Protein AF-A0A1M5NJP5-F1 (afdb_monomer_lite)

Foldseek 3Di:
DDDDPPDPDALLLVLLLVLQQVQAKKKFFWDDDPPQQQKIKTFIDGSVVRVPDPGAIWIFSHPVLVVQLVVQCVVPQPQWDDDDGMIMHRGHRVVVVVSSCVSSVVVVTDIDHPVNVVVLSVQSSVLLVVVVVVCVVVVVVVVVVVVVVVVCVVLVPPPDDDDDDDDPPDPDDDDPPSVVVSVVSCVVCVVSSDPVVVPDD

Organism: NCBI:txid1437360

Secondary structure (DSSP, 8-state):
----TTS---HHHHHHHHHHHHTT-EEEEEEEETTEEEEEEEEEEEHHHHTTSSSEEEEESSHHHHHHHHHHHHHH-TTEEEETTEEEESS-HHHHHHHHHHHHHHTT--PBPHHHHHHHHHHHHHHHHHHHHHHHHHSHHHHHHHHHHHHHHHTT---------------PPPPPHHHHHHHHHHHHHGGG---GGGG--

Radius of gyration: 22.49 Å; chains: 1; bounding box: 50×56×56 Å

Structure (mmCIF, N/CA/C/O backbone):
data_AF-A0A1M5NJP5-F1
#
_entry.id   AF-A0A1M5NJP5-F1
#
loop_
_atom_site.group_PDB
_atom_site.id
_atom_site.type_symbol
_atom_site.label_atom_id
_atom_site.label_alt_id
_atom_site.label_comp_id
_atom_site.label_asym_id
_atom_site.label_entity_id
_atom_site.label_seq_id
_atom_site.pdbx_PDB_ins_code
_atom_site.Cartn_x
_atom_site.Cartn_y
_atom_site.Cartn_z
_atom_site.occupancy
_atom_site.B_iso_or_equiv
_atom_site.auth_seq_id
_atom_site.auth_comp_id
_atom_si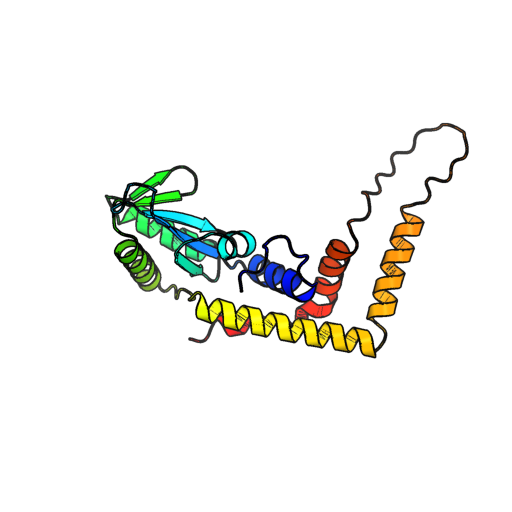te.auth_asym_id
_atom_site.auth_atom_id
_atom_site.pdbx_PDB_model_num
ATOM 1 N N . MET A 1 1 ? 17.109 -11.517 8.406 1.00 31.75 1 MET A N 1
ATOM 2 C CA . MET A 1 1 ? 17.909 -10.481 7.717 1.00 31.75 1 MET A CA 1
ATOM 3 C C . MET A 1 1 ? 17.088 -9.203 7.665 1.00 31.75 1 MET A C 1
ATOM 5 O O . MET A 1 1 ? 16.083 -9.166 6.971 1.00 31.75 1 MET A O 1
ATOM 9 N N . THR A 1 2 ? 17.435 -8.198 8.465 1.00 30.11 2 THR A N 1
ATOM 10 C CA . THR A 1 2 ? 16.755 -6.894 8.483 1.00 30.11 2 THR A CA 1
ATOM 11 C C . THR A 1 2 ? 17.382 -6.002 7.419 1.00 30.11 2 THR A C 1
ATOM 13 O O . THR A 1 2 ? 18.490 -5.504 7.604 1.00 30.11 2 THR A O 1
ATOM 16 N N . THR A 1 3 ? 16.714 -5.835 6.278 1.00 35.09 3 THR A N 1
ATOM 17 C CA . THR A 1 3 ? 17.139 -4.881 5.246 1.00 35.09 3 THR A CA 1
ATOM 18 C C . THR A 1 3 ? 17.070 -3.466 5.811 1.00 35.09 3 THR A C 1
ATOM 20 O O . THR A 1 3 ? 16.007 -3.032 6.258 1.00 35.09 3 THR A O 1
ATOM 23 N N . ASN A 1 4 ? 18.203 -2.768 5.796 1.00 30.95 4 ASN A N 1
ATOM 24 C CA . ASN A 1 4 ? 18.325 -1.372 6.195 1.00 30.95 4 ASN A CA 1
ATOM 25 C C . ASN A 1 4 ? 17.331 -0.524 5.364 1.00 30.95 4 ASN A C 1
ATOM 27 O O . ASN A 1 4 ? 17.398 -0.599 4.129 1.00 30.95 4 ASN A O 1
ATOM 31 N N . PRO A 1 5 ? 16.387 0.219 5.980 1.00 46.56 5 PRO A N 1
ATOM 32 C CA . PRO A 1 5 ? 15.331 0.943 5.261 1.00 46.56 5 PRO A CA 1
ATOM 33 C C . PRO A 1 5 ? 15.855 1.997 4.271 1.00 46.56 5 PRO A C 1
ATOM 35 O O . PRO A 1 5 ? 15.109 2.369 3.366 1.00 46.56 5 PRO A O 1
ATOM 38 N N . ASP A 1 6 ? 17.126 2.395 4.398 1.00 42.06 6 ASP A N 1
ATOM 39 C CA . ASP A 1 6 ? 17.804 3.395 3.561 1.00 42.06 6 ASP A CA 1
ATOM 40 C C . ASP A 1 6 ? 18.661 2.800 2.429 1.00 42.06 6 ASP A C 1
ATOM 42 O O . ASP A 1 6 ? 19.368 3.523 1.727 1.00 42.06 6 ASP A O 1
ATOM 46 N N . THR A 1 7 ? 18.610 1.482 2.203 1.00 41.31 7 THR A N 1
ATOM 47 C CA . THR A 1 7 ? 19.268 0.903 1.020 1.00 41.31 7 THR A CA 1
ATOM 48 C C . THR A 1 7 ? 18.510 1.364 -0.228 1.00 41.31 7 THR A C 1
ATOM 50 O O . THR A 1 7 ? 17.286 1.181 -0.265 1.00 41.31 7 THR A O 1
ATOM 53 N N . PRO A 1 8 ? 19.172 1.939 -1.253 1.00 52.44 8 PRO A N 1
ATOM 54 C CA . PRO A 1 8 ? 18.484 2.380 -2.458 1.00 52.44 8 PRO A CA 1
ATOM 55 C C . PRO A 1 8 ? 17.763 1.191 -3.093 1.00 52.44 8 PRO A C 1
ATOM 57 O O . PRO A 1 8 ? 18.374 0.238 -3.575 1.00 52.44 8 PRO A O 1
ATOM 60 N N . ARG A 1 9 ? 16.431 1.235 -3.037 1.00 69.31 9 ARG A N 1
ATOM 61 C CA . ARG A 1 9 ? 15.567 0.219 -3.632 1.00 69.31 9 ARG A CA 1
ATOM 62 C C . ARG A 1 9 ? 15.677 0.318 -5.148 1.00 69.31 9 ARG A C 1
ATOM 64 O O . ARG A 1 9 ? 15.670 1.420 -5.699 1.00 69.31 9 ARG A O 1
ATOM 71 N N . GLY A 1 10 ? 15.777 -0.835 -5.809 1.00 81.81 10 GLY A N 1
ATOM 72 C CA . GLY A 1 10 ? 15.802 -0.904 -7.267 1.00 81.81 10 GLY A CA 1
ATOM 73 C C . GLY A 1 10 ? 14.560 -0.251 -7.896 1.00 81.81 10 GLY A C 1
ATOM 74 O O . GLY A 1 10 ? 13.528 -0.117 -7.230 1.00 81.81 10 GLY A O 1
ATOM 75 N N . PRO A 1 11 ? 14.635 0.157 -9.175 1.00 84.38 11 PRO A N 1
ATOM 76 C CA . PRO A 1 11 ? 13.536 0.840 -9.859 1.00 84.38 11 PRO A CA 1
ATOM 77 C C . PRO A 1 11 ? 12.241 0.018 -9.864 1.00 84.38 11 PRO A C 1
ATOM 79 O O . PRO A 1 11 ? 11.168 0.593 -9.723 1.00 84.38 11 PRO A O 1
ATOM 82 N N . SER A 1 12 ? 12.326 -1.312 -9.942 1.00 86.19 12 SER A N 1
ATOM 83 C CA . SER A 1 12 ? 11.170 -2.213 -9.882 1.00 86.19 12 SER A CA 1
ATOM 84 C C . SER A 1 12 ? 10.436 -2.169 -8.546 1.00 86.19 12 SER A C 1
ATOM 86 O O . SER A 1 12 ? 9.211 -2.051 -8.519 1.00 86.19 12 SER A O 1
ATOM 88 N N . VAL A 1 13 ? 11.179 -2.170 -7.440 1.00 87.12 13 VAL A N 1
ATOM 89 C CA . VAL A 1 13 ? 10.611 -2.092 -6.089 1.00 87.12 13 VAL A CA 1
ATOM 90 C C . VAL A 1 13 ? 9.902 -0.752 -5.895 1.00 87.12 13 VAL A C 1
ATOM 92 O O . VAL A 1 13 ? 8.778 -0.734 -5.403 1.00 87.12 13 VAL A O 1
ATOM 95 N N . ARG A 1 14 ? 10.521 0.359 -6.323 1.00 85.38 14 ARG A N 1
ATOM 96 C CA . ARG A 1 14 ? 9.911 1.699 -6.238 1.00 85.38 14 ARG A CA 1
ATOM 97 C C . ARG A 1 14 ? 8.647 1.800 -7.090 1.00 85.38 14 ARG A C 1
ATOM 99 O O . ARG A 1 14 ? 7.610 2.190 -6.575 1.00 85.38 14 ARG A O 1
ATOM 106 N N . LEU A 1 15 ? 8.714 1.358 -8.347 1.00 85.56 15 LEU A N 1
ATOM 107 C CA . LEU A 1 15 ? 7.553 1.314 -9.238 1.00 85.56 15 LEU A CA 1
ATOM 108 C C . LEU A 1 15 ? 6.415 0.489 -8.640 1.00 85.56 15 LEU A C 1
ATOM 110 O O . LEU A 1 15 ? 5.269 0.918 -8.674 1.00 85.56 15 LEU A O 1
ATOM 114 N N . THR A 1 16 ? 6.721 -0.674 -8.061 1.00 86.31 16 THR A N 1
ATOM 115 C CA . THR A 1 16 ? 5.715 -1.526 -7.414 1.00 86.31 16 THR A CA 1
ATOM 116 C C . THR A 1 16 ? 5.013 -0.799 -6.268 1.00 86.31 16 THR A C 1
ATOM 118 O O . THR A 1 16 ? 3.790 -0.879 -6.145 1.00 86.31 16 THR A O 1
ATOM 121 N N . GLU A 1 17 ? 5.764 -0.082 -5.429 1.00 85.50 17 GLU A N 1
ATOM 122 C CA . GLU A 1 17 ? 5.188 0.729 -4.352 1.00 85.50 17 GLU A CA 1
ATOM 123 C C . GLU A 1 17 ? 4.306 1.853 -4.896 1.00 85.50 17 GLU A C 1
ATOM 125 O O . GLU A 1 17 ? 3.185 2.015 -4.412 1.00 85.50 17 GLU A O 1
ATOM 130 N N . ASP A 1 18 ? 4.768 2.558 -5.930 1.00 83.69 18 ASP A N 1
ATOM 131 C CA . ASP A 1 18 ? 4.021 3.640 -6.573 1.00 83.69 18 ASP A CA 1
ATOM 132 C C . ASP A 1 18 ? 2.724 3.125 -7.211 1.00 83.69 18 ASP A C 1
ATOM 134 O O . ASP A 1 18 ? 1.674 3.738 -7.046 1.00 83.69 18 ASP A O 1
ATOM 138 N N . ILE A 1 19 ? 2.750 1.967 -7.878 1.00 82.62 19 ILE A N 1
ATOM 139 C CA . ILE A 1 19 ? 1.560 1.330 -8.465 1.00 82.62 19 ILE A CA 1
ATOM 140 C C . ILE A 1 19 ? 0.538 0.994 -7.382 1.00 82.62 19 ILE A C 1
ATOM 142 O O . ILE A 1 19 ? -0.637 1.323 -7.524 1.00 82.62 19 ILE A O 1
ATOM 146 N N . LEU A 1 20 ? 0.968 0.349 -6.294 1.00 83.62 20 LEU A N 1
ATOM 147 C CA . LEU A 1 20 ? 0.064 -0.016 -5.203 1.00 83.62 20 LEU A CA 1
ATOM 148 C C . LEU A 1 20 ? -0.504 1.225 -4.509 1.00 83.62 20 LEU A C 1
ATOM 150 O O . LEU A 1 20 ? -1.682 1.251 -4.159 1.00 83.62 20 LEU A O 1
ATOM 154 N N . GLN A 1 21 ? 0.311 2.265 -4.333 1.00 83.00 21 GLN A N 1
ATOM 155 C CA . GLN A 1 21 ? -0.123 3.529 -3.749 1.00 83.00 21 GLN A CA 1
ATOM 156 C C . GLN A 1 21 ? -1.107 4.277 -4.661 1.00 83.00 21 GLN A C 1
ATOM 158 O O . GLN A 1 21 ? -2.151 4.724 -4.188 1.00 83.00 21 GLN A O 1
ATOM 163 N N . ASN A 1 22 ? -0.822 4.369 -5.961 1.00 82.06 22 ASN A N 1
ATOM 164 C CA . ASN A 1 22 ? -1.699 4.997 -6.953 1.00 82.06 22 ASN A CA 1
ATOM 165 C C . ASN A 1 22 ? -2.982 4.190 -7.187 1.00 82.06 22 ASN A C 1
ATOM 167 O O . ASN A 1 22 ? -4.023 4.766 -7.492 1.00 82.06 22 ASN A O 1
ATOM 171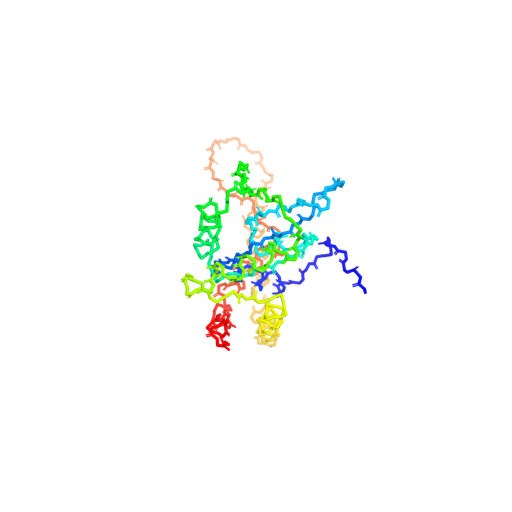 N N . GLY A 1 23 ? -2.938 2.874 -6.962 1.00 77.75 23 GLY A N 1
ATOM 172 C CA . GLY A 1 23 ? -4.116 2.009 -6.899 1.00 77.75 23 GLY A CA 1
ATOM 173 C C . GLY A 1 23 ? -5.043 2.304 -5.714 1.00 77.75 23 GLY A C 1
ATOM 174 O O . GLY A 1 23 ? -6.109 1.706 -5.617 1.00 77.75 23 GLY A O 1
ATOM 175 N N . GLY A 1 24 ? -4.663 3.222 -4.818 1.00 82.44 24 GLY A N 1
ATOM 176 C CA . GLY A 1 24 ? -5.456 3.632 -3.661 1.00 82.44 24 GLY A CA 1
ATOM 177 C C . GLY A 1 24 ? -5.263 2.752 -2.428 1.00 82.44 24 GLY A C 1
ATOM 178 O O . GLY A 1 24 ? -5.924 2.994 -1.411 1.00 82.44 24 GLY A O 1
ATOM 179 N N . LEU A 1 25 ? -4.358 1.767 -2.482 1.00 88.31 25 LEU A N 1
ATOM 180 C CA . LEU A 1 25 ? -4.144 0.822 -1.394 1.00 88.31 25 LEU A CA 1
ATOM 181 C C . LEU A 1 25 ? -3.741 1.563 -0.111 1.00 88.31 25 LEU A C 1
ATOM 183 O O . LEU A 1 25 ? -2.783 2.338 -0.071 1.00 88.31 25 LEU A O 1
ATOM 187 N N . THR A 1 26 ? -4.504 1.325 0.949 1.00 91.38 26 THR A N 1
ATOM 188 C CA . THR A 1 26 ? -4.358 1.996 2.245 1.00 91.38 26 THR A CA 1
ATOM 189 C C . THR A 1 26 ? -4.498 0.954 3.340 1.00 91.38 26 THR A C 1
ATOM 191 O O . THR A 1 26 ? -5.307 0.040 3.206 1.00 91.38 26 THR A O 1
ATOM 194 N N . CYS A 1 27 ? -3.750 1.073 4.434 1.00 93.19 27 CYS A N 1
ATOM 195 C CA . CYS A 1 27 ? -3.970 0.241 5.610 1.00 93.19 27 CYS A CA 1
ATOM 196 C C . CYS A 1 27 ? -4.520 1.021 6.793 1.00 93.19 27 CYS A C 1
ATOM 198 O O . CYS A 1 27 ? -4.248 2.209 6.987 1.00 93.19 27 CYS A O 1
ATOM 200 N N . ILE A 1 28 ? -5.262 0.287 7.614 1.00 94.44 28 ILE A N 1
ATOM 201 C CA . ILE A 1 28 ? -5.405 0.585 9.027 1.00 94.44 28 ILE A CA 1
ATOM 202 C C . ILE A 1 28 ? -4.203 -0.047 9.730 1.00 94.44 28 ILE A C 1
ATOM 204 O O . ILE A 1 28 ? -4.034 -1.266 9.719 1.00 94.44 28 ILE A O 1
ATOM 208 N N . TRP A 1 29 ? -3.364 0.793 10.321 1.00 94.50 29 TRP A N 1
ATOM 209 C CA . TRP A 1 29 ? -2.239 0.392 11.152 1.00 94.50 29 TRP A CA 1
ATOM 210 C C . TRP A 1 29 ? -2.630 0.457 12.625 1.00 94.50 29 TRP A C 1
ATOM 212 O O . TRP A 1 29 ? -3.226 1.445 13.065 1.00 94.50 29 TRP A O 1
ATOM 222 N N . LEU A 1 30 ? -2.288 -0.597 13.361 1.00 93.50 30 LEU A N 1
ATOM 223 C CA . LEU A 1 30 ? -2.606 -0.785 14.766 1.00 93.50 30 LEU A CA 1
ATOM 224 C C . LEU A 1 30 ? -1.325 -0.955 15.579 1.00 93.50 30 LEU A C 1
ATOM 226 O O . LEU A 1 30 ? -0.495 -1.823 15.287 1.00 93.50 30 LEU A O 1
ATOM 230 N N . ASP A 1 31 ? -1.182 -0.156 16.629 1.00 92.19 31 ASP A N 1
ATOM 231 C CA . ASP A 1 31 ? -0.034 -0.218 17.520 1.00 92.19 31 ASP A CA 1
ATOM 232 C C . ASP A 1 31 ? -0.411 -0.122 18.994 1.00 92.19 31 ASP A C 1
ATOM 234 O O . ASP A 1 31 ? -1.359 0.558 19.392 1.00 92.19 31 ASP A O 1
ATOM 238 N N . ARG A 1 32 ? 0.365 -0.832 19.817 1.00 90.75 32 ARG A N 1
ATOM 239 C CA . ARG A 1 32 ? 0.263 -0.746 21.272 1.00 90.75 32 ARG A CA 1
ATOM 240 C C . ARG A 1 32 ? 0.855 0.572 21.738 1.00 90.75 32 ARG A C 1
ATOM 242 O O . ARG A 1 32 ? 1.924 0.978 21.278 1.00 90.75 32 ARG A O 1
ATOM 249 N N . ILE A 1 33 ? 0.197 1.201 22.700 1.00 86.81 33 ILE A N 1
ATOM 250 C CA . ILE A 1 33 ? 0.722 2.404 23.339 1.00 86.81 33 ILE A CA 1
ATOM 251 C C . ILE A 1 33 ? 1.696 1.976 24.438 1.00 86.81 33 ILE A C 1
ATOM 253 O O . ILE A 1 33 ? 1.370 1.144 25.284 1.00 86.81 33 ILE A O 1
ATOM 257 N N . ALA A 1 34 ? 2.911 2.525 24.416 1.00 82.94 34 ALA A N 1
ATOM 258 C CA . ALA A 1 34 ? 3.945 2.181 25.388 1.00 82.94 34 ALA A CA 1
ATOM 259 C C . ALA A 1 34 ? 3.453 2.413 26.829 1.00 82.94 34 ALA A C 1
ATOM 261 O O . ALA A 1 34 ? 2.953 3.490 27.152 1.00 82.94 34 ALA A O 1
ATOM 262 N N . GLY A 1 35 ? 3.589 1.394 27.683 1.00 82.12 35 GLY A N 1
ATOM 263 C CA . GLY A 1 35 ? 3.129 1.435 29.076 1.00 82.12 35 GLY A CA 1
ATOM 264 C C . GLY A 1 35 ? 1.611 1.305 29.261 1.00 82.12 35 GLY A C 1
ATOM 265 O O . GLY A 1 35 ? 1.125 1.477 30.374 1.00 82.12 35 GLY A O 1
ATOM 266 N N . GLN A 1 36 ? 0.853 1.016 28.197 1.00 83.38 36 GLN A N 1
ATOM 267 C CA . GLN A 1 36 ? -0.603 0.890 28.232 1.00 83.38 36 GLN A CA 1
ATOM 268 C C . GLN A 1 36 ? -1.071 -0.343 27.447 1.00 83.38 36 GLN A C 1
ATOM 270 O O . GLN A 1 36 ? -1.647 -0.226 26.369 1.00 83.38 36 GLN A O 1
ATOM 275 N N . ASP A 1 37 ? -0.894 -1.536 28.018 1.00 80.50 37 ASP A N 1
ATOM 276 C CA . ASP A 1 37 ? -1.242 -2.810 27.356 1.00 80.50 37 ASP A CA 1
ATOM 277 C C . ASP A 1 37 ? -2.734 -2.948 26.999 1.00 80.50 37 ASP A C 1
ATOM 279 O O . ASP A 1 37 ? -3.108 -3.733 26.131 1.00 80.50 37 ASP A O 1
ATOM 283 N N . GLN A 1 38 ? -3.587 -2.151 27.646 1.00 88.12 38 GLN A N 1
ATOM 284 C CA . GLN A 1 38 ? -5.031 -2.079 27.405 1.00 88.12 38 GLN A CA 1
ATOM 285 C C . GLN A 1 38 ? -5.430 -0.960 26.431 1.00 88.12 38 GLN A C 1
ATOM 287 O O . GLN A 1 38 ? -6.605 -0.611 26.360 1.00 88.12 38 GLN A O 1
ATOM 292 N N . HIS A 1 39 ? -4.478 -0.348 25.723 1.00 90.12 39 HIS A N 1
ATOM 293 C CA . HIS A 1 39 ? -4.767 0.701 24.753 1.00 90.12 39 HIS A CA 1
ATOM 294 C C . HIS A 1 39 ? -4.079 0.433 23.419 1.00 90.12 39 HIS A C 1
ATOM 296 O O . HIS A 1 39 ? -2.869 0.206 23.331 1.00 90.12 39 HIS A O 1
ATOM 302 N N . THR A 1 40 ? -4.873 0.544 22.362 1.00 93.88 40 THR A N 1
ATOM 303 C CA . THR A 1 40 ? -4.424 0.393 20.984 1.00 93.88 40 THR A CA 1
ATOM 304 C C . THR A 1 40 ? -4.717 1.677 20.231 1.00 93.88 40 THR A C 1
ATOM 306 O O . THR A 1 40 ? -5.823 2.224 20.306 1.00 93.88 40 THR A O 1
ATOM 309 N N . ARG A 1 41 ? -3.726 2.160 19.488 1.00 93.56 41 ARG A N 1
ATOM 310 C CA . ARG A 1 41 ? -3.911 3.245 18.535 1.00 93.56 41 ARG A CA 1
ATOM 311 C C . ARG A 1 41 ? -4.147 2.659 17.148 1.00 93.56 41 ARG A C 1
ATOM 313 O O . ARG A 1 41 ? -3.522 1.689 16.741 1.00 93.56 41 ARG A O 1
ATOM 320 N N . LEU A 1 42 ? -5.078 3.278 16.438 1.00 94.19 42 LEU A N 1
ATOM 321 C CA . LEU A 1 42 ? -5.483 2.971 15.079 1.00 94.19 42 LEU A CA 1
ATOM 322 C C . LEU A 1 42 ? -5.222 4.199 14.213 1.00 94.19 42 LEU A C 1
ATOM 324 O O . LEU A 1 42 ? -5.779 5.263 14.476 1.00 94.19 42 LEU A O 1
ATOM 328 N N . ALA A 1 43 ? -4.416 4.074 13.162 1.00 93.31 43 ALA A N 1
ATOM 329 C CA . ALA A 1 43 ? -4.155 5.163 12.221 1.00 93.31 43 ALA A CA 1
ATOM 330 C C . ALA A 1 43 ? -4.250 4.683 10.774 1.00 93.31 43 ALA A C 1
ATOM 332 O O . ALA A 1 43 ? -3.885 3.552 10.464 1.00 93.31 43 ALA A O 1
ATOM 333 N N . LEU A 1 44 ? -4.687 5.560 9.869 1.00 93.19 44 LEU A N 1
ATOM 334 C CA . LEU A 1 44 ? -4.593 5.268 8.441 1.00 93.19 44 LEU A CA 1
ATOM 335 C C . LEU A 1 44 ? -3.194 5.570 7.924 1.00 93.19 44 LEU A C 1
ATOM 337 O O . LEU A 1 44 ? -2.597 6.601 8.258 1.00 93.19 44 LEU A O 1
ATOM 341 N N . ARG A 1 45 ? -2.673 4.662 7.103 1.00 91.31 45 ARG A N 1
ATOM 342 C CA . ARG A 1 45 ? -1.356 4.780 6.479 1.00 91.31 45 ARG A CA 1
ATOM 343 C C . ARG A 1 45 ? -1.427 4.343 5.021 1.00 91.31 45 ARG A C 1
ATOM 345 O O . ARG A 1 45 ? -2.101 3.377 4.680 1.00 91.31 45 ARG A O 1
ATOM 352 N N . SER A 1 46 ? -0.703 5.052 4.162 1.00 87.44 46 SER A N 1
ATOM 353 C CA . SER A 1 46 ? -0.450 4.601 2.793 1.00 87.44 46 SER A CA 1
ATOM 354 C C . SER A 1 46 ? 0.539 3.434 2.785 1.00 87.44 46 SER A C 1
ATOM 356 O O . SER A 1 46 ? 1.256 3.209 3.765 1.00 87.44 46 SER A O 1
ATOM 358 N N . THR A 1 47 ? 0.639 2.729 1.657 1.00 81.50 47 THR A N 1
ATOM 359 C CA . THR A 1 47 ? 1.567 1.601 1.471 1.00 81.50 47 THR A CA 1
ATOM 360 C C . THR A 1 47 ? 3.016 1.933 1.821 1.00 81.50 47 THR A C 1
ATOM 362 O O . THR A 1 47 ? 3.651 1.186 2.571 1.00 81.50 47 THR A O 1
ATOM 365 N N . ALA A 1 48 ? 3.520 3.080 1.356 1.00 76.25 48 ALA A N 1
ATOM 366 C CA . ALA A 1 48 ? 4.901 3.505 1.582 1.00 76.25 48 ALA A CA 1
ATOM 367 C C . ALA A 1 48 ? 5.252 3.660 3.074 1.00 76.25 48 ALA A C 1
ATOM 369 O O . ALA A 1 48 ? 6.347 3.287 3.503 1.00 76.25 48 ALA A O 1
ATOM 370 N N . VAL A 1 49 ? 4.316 4.185 3.873 1.00 77.81 49 VAL A N 1
ATOM 371 C CA . VAL A 1 49 ? 4.514 4.405 5.314 1.00 77.81 49 VAL A CA 1
ATOM 372 C C . VAL A 1 49 ? 4.193 3.134 6.100 1.00 77.81 49 VAL A C 1
ATOM 374 O O . VAL A 1 49 ? 4.985 2.702 6.936 1.00 77.81 49 VAL A O 1
ATOM 377 N N . GLY A 1 50 ? 3.063 2.494 5.791 1.00 76.00 50 GLY A N 1
ATOM 378 C CA . GLY A 1 50 ? 2.548 1.334 6.514 1.00 76.00 50 GLY A CA 1
ATOM 379 C C . GLY A 1 50 ? 3.509 0.148 6.509 1.00 76.00 50 GLY A C 1
ATOM 380 O O . GLY A 1 50 ? 3.694 -0.495 7.540 1.00 76.00 50 GLY A O 1
ATOM 381 N N . ARG A 1 51 ? 4.209 -0.117 5.397 1.00 78.38 51 ARG A N 1
ATOM 382 C CA . ARG A 1 51 ? 5.175 -1.231 5.338 1.00 78.38 51 ARG A CA 1
ATOM 383 C C . ARG A 1 51 ? 6.393 -1.042 6.253 1.00 78.38 51 ARG A C 1
ATOM 385 O O . ARG A 1 51 ? 6.994 -2.035 6.655 1.00 78.38 51 ARG A O 1
ATOM 392 N N . ARG A 1 52 ? 6.752 0.203 6.594 1.00 75.81 52 ARG A N 1
ATOM 393 C CA . ARG A 1 52 ? 7.930 0.541 7.422 1.00 75.81 52 ARG A CA 1
ATOM 394 C C . ARG A 1 52 ? 7.615 0.614 8.916 1.00 75.81 52 ARG A C 1
ATOM 396 O O . ARG A 1 52 ? 8.517 0.467 9.738 1.00 75.81 52 ARG A O 1
ATOM 403 N N . SER A 1 53 ? 6.360 0.865 9.276 1.00 78.94 53 SER A N 1
ATOM 404 C CA . SER A 1 53 ? 5.934 0.954 10.673 1.00 78.94 53 SER A CA 1
ATOM 405 C C . SER A 1 53 ? 5.865 -0.431 11.324 1.00 78.94 53 SER A C 1
ATOM 407 O O . SER A 1 53 ? 5.362 -1.382 10.729 1.00 78.94 53 SER A O 1
ATOM 409 N N . LYS A 1 54 ? 6.353 -0.537 12.566 1.00 80.75 54 LYS A N 1
ATOM 410 C CA . LYS A 1 54 ? 6.145 -1.720 13.415 1.00 80.75 54 LYS A CA 1
ATOM 411 C C . LYS A 1 54 ? 4.699 -1.731 13.909 1.00 80.75 54 LYS A C 1
ATOM 413 O O . LYS A 1 54 ? 4.208 -0.679 14.298 1.00 80.75 54 LYS A O 1
ATOM 418 N N . GLY A 1 55 ? 4.030 -2.876 13.901 1.00 86.25 55 GLY A N 1
ATOM 419 C CA . GLY A 1 55 ? 2.637 -3.017 14.338 1.00 86.25 55 GLY A CA 1
ATOM 420 C C . GLY A 1 55 ? 1.830 -3.882 13.380 1.00 86.25 55 GLY A C 1
ATOM 421 O O . GLY A 1 55 ? 2.353 -4.341 12.364 1.00 86.25 55 GLY A O 1
ATOM 422 N N . GLU A 1 56 ? 0.565 -4.083 13.719 1.00 91.12 56 GLU A N 1
ATOM 423 C CA . GLU A 1 56 ? -0.349 -4.912 12.940 1.00 91.12 56 GLU A CA 1
ATOM 424 C C . GLU A 1 56 ? -1.039 -4.071 11.870 1.00 91.12 56 GLU A C 1
ATOM 426 O O . GLU A 1 56 ? -1.302 -2.879 12.059 1.00 91.12 56 GLU A O 1
ATOM 431 N N . ARG A 1 57 ? -1.289 -4.668 10.705 1.00 91.88 57 ARG A N 1
ATOM 432 C CA . ARG A 1 57 ? -1.793 -3.951 9.532 1.00 91.88 57 ARG A CA 1
ATOM 433 C C . ARG A 1 57 ? -2.912 -4.730 8.886 1.00 91.88 57 ARG A C 1
ATOM 435 O O . ARG A 1 57 ? -2.798 -5.925 8.641 1.00 91.88 57 ARG A O 1
ATOM 442 N N . ILE A 1 58 ? -3.971 -4.008 8.563 1.00 92.06 58 ILE A N 1
ATOM 443 C CA . ILE A 1 58 ? -5.085 -4.524 7.784 1.00 92.06 58 ILE A CA 1
ATOM 444 C C . ILE A 1 58 ? -5.207 -3.641 6.549 1.00 92.06 58 ILE A C 1
ATOM 446 O O . ILE A 1 58 ? -5.390 -2.427 6.672 1.00 92.06 58 ILE A O 1
ATOM 450 N N . TRP A 1 59 ? -5.063 -4.231 5.365 1.00 93.25 59 TRP A N 1
ATOM 451 C CA . TRP A 1 59 ? -5.050 -3.499 4.101 1.00 93.25 59 TRP A CA 1
ATOM 452 C C . TRP A 1 59 ? -6.436 -3.431 3.472 1.00 93.25 59 TRP A C 1
ATOM 454 O O . TRP A 1 59 ? -7.257 -4.332 3.614 1.00 93.25 59 TRP A O 1
ATOM 464 N N . PHE A 1 60 ? -6.679 -2.350 2.744 1.00 92.31 60 PHE A N 1
ATOM 465 C CA . PHE A 1 60 ? -7.925 -2.058 2.050 1.00 92.31 60 PHE A CA 1
ATOM 466 C C . PHE A 1 60 ? -7.612 -1.604 0.633 1.00 92.31 60 PHE A C 1
ATOM 468 O O . PHE A 1 60 ? -6.590 -0.950 0.401 1.00 92.31 60 PHE A O 1
ATOM 475 N N . ARG A 1 61 ? -8.507 -1.913 -0.311 1.00 88.50 61 ARG A N 1
ATOM 476 C CA . ARG A 1 61 ? -8.302 -1.608 -1.736 1.00 88.50 61 ARG A CA 1
ATOM 477 C C . ARG A 1 61 ? -8.288 -0.111 -1.995 1.00 88.50 61 ARG A C 1
ATOM 479 O O . ARG A 1 61 ? -7.667 0.338 -2.948 1.00 88.50 61 ARG A O 1
ATOM 486 N N . SER A 1 62 ? -8.971 0.658 -1.150 1.00 89.50 62 SER A N 1
ATOM 487 C CA . SER A 1 62 ? -8.994 2.112 -1.243 1.00 89.50 62 SER A CA 1
ATOM 488 C C . SER A 1 62 ? -8.928 2.784 0.125 1.00 89.50 62 SER A C 1
ATOM 490 O O . SER A 1 62 ? -9.435 2.269 1.125 1.00 89.50 62 SER A O 1
ATOM 492 N N . GLY A 1 63 ? -8.412 4.014 0.152 1.00 90.31 63 GLY A N 1
ATOM 493 C CA . GLY A 1 63 ? -8.529 4.891 1.321 1.00 90.31 63 GLY A CA 1
ATOM 494 C C . GLY A 1 63 ? -9.985 5.137 1.737 1.00 90.31 63 GLY A C 1
ATOM 495 O O . GLY A 1 63 ? -10.272 5.278 2.922 1.00 90.31 63 GLY A O 1
ATOM 496 N N . ARG A 1 64 ? -10.931 5.100 0.786 1.00 92.56 64 ARG A N 1
ATOM 497 C CA . ARG A 1 64 ? -12.370 5.233 1.065 1.00 92.56 64 ARG A CA 1
ATOM 498 C C . ARG A 1 64 ? -12.918 4.048 1.860 1.00 92.56 64 ARG A C 1
ATOM 500 O O . ARG A 1 64 ? -13.742 4.254 2.743 1.00 92.56 64 ARG A O 1
ATOM 507 N N . GLU A 1 65 ? -12.494 2.825 1.552 1.00 94.12 65 GLU A N 1
ATOM 508 C CA . GLU A 1 65 ? -12.853 1.636 2.338 1.00 94.12 65 GLU A CA 1
ATOM 509 C C . GLU A 1 65 ? -12.280 1.720 3.753 1.00 94.12 65 GLU A C 1
ATOM 511 O O . GLU A 1 65 ? -13.022 1.560 4.722 1.00 94.12 65 GLU A O 1
ATOM 516 N N . ALA A 1 66 ? -10.993 2.056 3.878 1.00 94.00 66 ALA A N 1
ATOM 517 C CA . ALA A 1 66 ? -10.334 2.193 5.174 1.00 94.00 66 ALA A CA 1
ATOM 518 C C . ALA A 1 66 ? -11.000 3.272 6.053 1.00 94.00 66 ALA A C 1
ATOM 520 O O . ALA A 1 66 ? -11.271 3.034 7.232 1.00 94.00 66 ALA A O 1
ATOM 521 N N . GLU A 1 67 ? -11.334 4.435 5.482 1.00 94.25 67 GLU A N 1
ATOM 522 C CA . GLU A 1 67 ? -12.049 5.499 6.201 1.00 94.25 67 GLU A CA 1
ATOM 523 C C . GLU A 1 67 ? -13.483 5.099 6.573 1.00 94.25 67 GLU A C 1
ATOM 525 O O . GLU A 1 67 ? -13.942 5.424 7.670 1.00 94.25 67 GLU A O 1
ATOM 530 N N . LYS A 1 68 ? -14.193 4.348 5.717 1.00 95.44 68 LYS A N 1
ATOM 531 C CA . LYS A 1 68 ? -15.524 3.811 6.057 1.00 95.44 68 LYS A CA 1
ATOM 532 C C . LYS A 1 68 ? -15.458 2.902 7.283 1.00 95.44 68 LYS A C 1
ATOM 534 O O . LYS A 1 68 ? -16.275 3.052 8.190 1.00 95.44 68 LYS A O 1
ATOM 539 N N . VAL A 1 69 ? -14.478 1.999 7.331 1.00 95.88 69 VAL A N 1
ATOM 540 C CA . VAL A 1 69 ? -14.267 1.101 8.475 1.00 95.88 69 VAL A CA 1
ATOM 541 C C . VAL A 1 69 ? -13.917 1.899 9.730 1.00 95.88 69 VAL A C 1
ATOM 543 O O . VAL A 1 69 ? -14.574 1.742 10.756 1.00 95.88 69 VAL A O 1
ATOM 546 N N . LYS A 1 70 ? -12.943 2.812 9.646 1.00 94.62 70 LYS A N 1
ATOM 547 C CA . LYS A 1 70 ? -12.539 3.686 10.759 1.00 94.62 70 LYS A CA 1
ATOM 548 C C . LYS A 1 70 ? -13.710 4.509 11.308 1.00 94.62 70 LYS A C 1
ATOM 550 O O . LYS A 1 70 ? -13.902 4.573 12.521 1.00 94.62 70 LYS A O 1
ATOM 555 N N . THR A 1 71 ? -14.515 5.103 10.431 1.00 93.81 71 THR A N 1
ATOM 556 C CA . THR A 1 71 ? -15.698 5.885 10.818 1.00 93.81 71 THR A CA 1
ATOM 557 C C . THR A 1 71 ? -16.744 5.003 11.497 1.00 93.81 71 THR A C 1
ATOM 559 O O . THR A 1 71 ? -17.264 5.375 12.545 1.00 93.81 71 THR A O 1
ATOM 562 N N . ALA A 1 72 ? -17.013 3.808 10.963 1.00 94.62 72 ALA A N 1
ATOM 563 C CA . ALA A 1 72 ? -17.952 2.874 11.576 1.00 94.62 72 ALA A CA 1
ATOM 564 C C . ALA A 1 72 ? -17.493 2.399 12.966 1.00 94.62 72 ALA A C 1
ATOM 566 O O . ALA A 1 72 ? -18.327 2.257 13.859 1.00 94.62 72 ALA A O 1
ATOM 567 N N . ILE A 1 73 ? -16.184 2.206 13.175 1.00 94.50 73 ILE A N 1
ATOM 568 C CA . ILE A 1 73 ? -15.620 1.910 14.501 1.00 94.50 73 ILE A CA 1
ATOM 569 C C . ILE A 1 73 ? -15.880 3.073 15.456 1.00 94.50 73 ILE A C 1
ATOM 571 O O . ILE A 1 73 ? -16.403 2.849 16.544 1.00 94.50 73 ILE A O 1
ATOM 575 N N . LEU A 1 74 ? -15.577 4.308 15.044 1.00 92.38 74 LEU A N 1
ATOM 576 C CA . LEU A 1 74 ? -15.805 5.496 15.870 1.00 92.38 74 LEU A CA 1
ATOM 577 C C . LEU A 1 74 ? -17.284 5.653 16.263 1.00 92.38 74 LEU A C 1
ATOM 579 O O . LEU A 1 74 ? -17.578 6.030 17.390 1.00 92.38 74 LEU A O 1
ATOM 583 N N . SER A 1 75 ? -18.217 5.340 15.361 1.00 89.31 75 SER A N 1
ATOM 584 C CA . SER A 1 75 ? -19.654 5.436 15.645 1.00 89.31 75 SER A CA 1
ATOM 585 C C . SER A 1 75 ? -20.200 4.315 16.535 1.00 89.31 75 SER A C 1
ATOM 587 O O . SER A 1 75 ? -21.252 4.493 17.139 1.00 89.31 75 SER A O 1
ATOM 589 N N . ARG A 1 76 ? -19.542 3.148 16.589 1.00 88.12 76 ARG A N 1
ATOM 590 C CA . ARG A 1 76 ? -20.057 1.946 17.278 1.00 88.12 76 ARG A CA 1
ATOM 591 C C . ARG A 1 76 ? -19.291 1.588 18.553 1.00 88.12 76 ARG A C 1
ATOM 593 O O . ARG A 1 76 ? -19.794 0.817 19.364 1.00 88.12 76 ARG A O 1
ATOM 600 N N . CYS A 1 77 ? -18.080 2.109 18.731 1.00 87.88 77 CYS A N 1
ATOM 601 C CA . CYS A 1 77 ? -17.223 1.812 19.871 1.00 87.88 77 CYS A CA 1
ATOM 602 C C . CYS A 1 77 ? -17.181 3.010 20.828 1.00 87.88 77 CYS A C 1
ATOM 604 O O . CYS A 1 77 ? -16.462 3.974 20.588 1.00 87.88 77 CYS A O 1
ATOM 606 N N . PHE A 1 78 ? -17.918 2.931 21.940 1.00 82.19 78 PHE A N 1
ATOM 607 C CA . PHE A 1 78 ? -17.942 3.984 22.970 1.00 82.19 78 PHE A CA 1
ATOM 608 C C . PHE A 1 78 ? -16.572 4.246 23.618 1.00 82.19 78 PHE A C 1
ATOM 610 O O . PHE A 1 78 ? -16.329 5.324 24.149 1.00 82.19 78 PHE A O 1
ATOM 617 N N . GLU A 1 79 ? -15.667 3.269 23.560 1.00 86.25 79 GLU A N 1
ATOM 618 C CA . GLU A 1 79 ? -14.299 3.357 24.085 1.00 86.25 79 GLU A CA 1
ATOM 619 C C . GLU A 1 79 ? -13.311 3.969 23.078 1.00 86.25 79 GLU A C 1
ATOM 621 O O . GLU A 1 79 ? -12.122 4.088 23.385 1.00 86.25 79 GLU A O 1
ATOM 626 N N . ALA A 1 80 ? -13.773 4.324 21.872 1.00 87.44 80 ALA A N 1
ATOM 627 C CA . ALA A 1 80 ? -12.952 4.939 20.843 1.00 87.44 80 ALA A CA 1
ATOM 628 C C . ALA A 1 80 ? -12.941 6.466 20.988 1.00 87.44 80 ALA A C 1
ATOM 630 O O . ALA A 1 80 ? -13.964 7.137 20.873 1.00 87.44 80 ALA A O 1
ATOM 631 N N . VAL A 1 81 ? -11.748 7.029 21.161 1.00 89.00 81 VAL A N 1
ATOM 632 C CA . VAL A 1 81 ? -11.517 8.473 21.216 1.00 89.00 81 VAL A CA 1
ATOM 633 C C . VAL A 1 81 ? -10.756 8.905 19.970 1.00 89.00 81 VAL A C 1
ATOM 635 O O . VAL A 1 81 ? -9.678 8.392 19.662 1.00 89.00 81 VAL A O 1
ATOM 638 N N . ARG A 1 82 ? -11.307 9.870 19.233 1.00 89.38 82 ARG A N 1
ATOM 639 C CA . ARG A 1 82 ? -10.641 10.445 18.060 1.00 89.38 82 ARG A CA 1
ATOM 640 C C . ARG A 1 82 ? -9.565 11.442 18.487 1.00 89.38 82 ARG A C 1
ATOM 642 O O . ARG A 1 82 ? -9.818 12.322 19.300 1.00 89.38 82 ARG A O 1
ATOM 649 N N . ASN A 1 83 ? -8.394 11.363 17.864 1.00 87.06 83 ASN A N 1
ATOM 650 C CA . ASN A 1 83 ? -7.323 12.343 18.014 1.00 87.06 83 ASN A CA 1
ATOM 651 C C . ASN A 1 83 ? -6.654 12.596 16.659 1.00 87.06 83 ASN A C 1
ATOM 653 O O . ASN A 1 83 ? -5.997 11.700 16.129 1.00 87.06 83 ASN A O 1
ATOM 657 N N . ARG A 1 84 ? -6.814 13.815 16.122 1.00 83.00 84 ARG A N 1
ATOM 658 C CA . ARG A 1 84 ? -6.350 14.248 14.789 1.00 83.00 84 ARG A CA 1
ATOM 659 C C . ARG A 1 84 ? -6.609 13.176 13.718 1.00 83.00 84 ARG A C 1
ATOM 661 O O . ARG A 1 84 ? -7.741 13.050 13.245 1.00 83.00 84 ARG A O 1
ATOM 668 N N . ASP A 1 85 ? -5.592 12.368 13.423 1.00 83.31 85 ASP A N 1
ATOM 669 C CA . ASP A 1 85 ? -5.580 11.370 12.348 1.00 83.31 85 ASP A CA 1
ATOM 670 C C . ASP A 1 85 ? -5.769 9.922 12.831 1.00 83.31 85 ASP A C 1
ATOM 672 O O . ASP A 1 85 ? -5.868 8.999 12.018 1.00 83.31 85 ASP A O 1
ATOM 676 N N . SER A 1 86 ? -5.826 9.708 14.146 1.00 90.19 86 SER A N 1
ATOM 677 C CA . SER A 1 86 ? -5.873 8.391 14.788 1.00 90.19 86 SER A CA 1
ATOM 678 C C . SER A 1 86 ? -7.113 8.208 15.668 1.00 90.19 86 SER A C 1
ATOM 680 O O . SER A 1 86 ? -7.724 9.174 16.130 1.00 90.19 86 SER A O 1
ATOM 682 N N . LEU A 1 87 ? -7.471 6.952 15.918 1.00 92.88 87 LEU A N 1
ATOM 683 C CA . LEU A 1 87 ? -8.404 6.551 16.966 1.00 92.88 87 LEU A CA 1
ATOM 684 C C . LEU A 1 87 ? -7.628 5.851 18.079 1.00 92.88 87 LEU A C 1
ATOM 686 O O . LEU A 1 87 ? -6.752 5.034 17.811 1.00 92.88 87 LEU A O 1
ATOM 690 N N . TYR A 1 88 ? -7.957 6.175 19.318 1.00 93.62 88 TYR A N 1
ATOM 691 C CA . TYR A 1 88 ? -7.436 5.529 20.512 1.00 93.62 88 TYR A CA 1
ATOM 692 C C . TYR A 1 88 ? -8.550 4.675 21.090 1.00 93.62 88 TYR A C 1
ATOM 694 O O . TYR A 1 88 ? -9.625 5.196 21.372 1.00 93.62 88 TYR A O 1
ATOM 702 N N . ILE A 1 89 ? -8.314 3.377 21.233 1.00 93.94 89 ILE A N 1
ATOM 703 C CA . ILE A 1 89 ? -9.316 2.431 21.716 1.00 93.94 89 ILE A CA 1
ATOM 704 C C . ILE A 1 89 ? -8.765 1.783 22.976 1.00 93.94 89 ILE A C 1
ATOM 706 O O . ILE A 1 89 ? -7.665 1.226 22.960 1.00 93.94 89 ILE A O 1
ATOM 710 N N . LYS A 1 90 ? -9.532 1.848 24.066 1.00 93.00 90 LYS A N 1
ATOM 711 C CA . LYS A 1 90 ? -9.190 1.224 25.351 1.00 93.00 90 LYS A CA 1
ATOM 712 C C . LYS A 1 90 ? -9.430 -0.292 25.318 1.00 93.00 90 LYS A C 1
ATOM 714 O O . LYS A 1 90 ? -10.253 -0.818 26.060 1.00 93.00 90 LYS A O 1
ATOM 719 N N . ARG A 1 91 ? -8.751 -0.981 24.396 1.00 93.25 91 ARG A N 1
ATOM 720 C CA . ARG A 1 91 ? -8.740 -2.440 24.264 1.00 93.25 91 ARG A CA 1
ATOM 721 C C . ARG A 1 91 ? -7.360 -2.962 23.857 1.00 93.25 91 ARG A C 1
ATOM 723 O O . ARG A 1 91 ? -6.616 -2.242 23.176 1.00 93.25 91 ARG A O 1
ATOM 730 N N . PRO A 1 92 ? -7.046 -4.221 24.206 1.00 92.88 92 PRO A N 1
ATOM 731 C CA . PRO A 1 92 ? -5.902 -4.950 23.669 1.00 92.88 92 PRO A CA 1
ATOM 732 C C . PRO A 1 92 ? -5.897 -5.032 22.135 1.00 92.88 92 PRO A C 1
ATOM 734 O O . PRO A 1 92 ? -6.944 -4.992 21.483 1.00 92.88 92 PRO A O 1
ATOM 737 N N . LEU A 1 93 ? -4.699 -5.176 21.567 1.00 92.31 93 LEU A N 1
ATOM 738 C CA . LEU A 1 93 ? -4.449 -5.164 20.120 1.00 92.31 93 LEU A CA 1
ATOM 739 C C . LEU A 1 93 ? -5.241 -6.236 19.356 1.00 92.31 93 LEU A C 1
ATOM 741 O O . LEU A 1 93 ? -5.801 -5.950 18.302 1.00 92.31 93 LEU A O 1
ATOM 745 N N . ASP A 1 94 ? -5.298 -7.451 19.890 1.00 92.12 94 ASP A N 1
ATOM 746 C CA . ASP A 1 94 ? -6.024 -8.599 19.341 1.00 92.12 94 ASP A CA 1
ATOM 747 C C . ASP A 1 94 ? -7.533 -8.333 19.241 1.00 92.12 94 ASP A C 1
ATOM 749 O O . ASP A 1 94 ? -8.143 -8.582 18.201 1.00 92.12 94 ASP A O 1
ATOM 753 N N . GLN A 1 95 ? -8.122 -7.715 20.266 1.00 93.50 95 GLN A N 1
ATOM 754 C CA . GLN A 1 95 ? -9.539 -7.344 20.247 1.00 93.50 95 GLN A CA 1
ATOM 755 C C . GLN A 1 95 ? -9.828 -6.220 19.248 1.00 93.50 95 GLN A C 1
ATOM 757 O O . GLN A 1 95 ? -10.892 -6.192 18.626 1.00 93.50 95 GLN A O 1
ATOM 762 N N . VAL A 1 96 ? -8.897 -5.275 19.080 1.00 94.00 96 VAL A N 1
ATOM 763 C CA . VAL A 1 96 ? -9.044 -4.205 18.083 1.00 94.00 96 VAL A CA 1
ATOM 764 C C . VAL A 1 96 ? -8.875 -4.743 16.664 1.00 94.00 96 VAL A C 1
ATOM 766 O O . VAL A 1 96 ? -9.626 -4.337 15.778 1.00 94.00 96 VAL A O 1
ATOM 769 N N . LEU A 1 97 ? -7.962 -5.689 16.440 1.00 93.62 97 LEU A N 1
ATOM 770 C CA . LEU A 1 97 ? -7.844 -6.408 15.170 1.00 93.62 97 LEU A CA 1
ATOM 771 C C . LEU A 1 97 ? -9.158 -7.095 14.793 1.00 93.62 97 LEU A C 1
ATOM 773 O O . LEU A 1 97 ? -9.668 -6.903 13.686 1.00 93.62 97 LEU A O 1
ATOM 777 N N . GLU A 1 98 ? -9.740 -7.841 15.732 1.00 93.75 98 GLU A N 1
ATOM 778 C CA . GLU A 1 98 ? -11.021 -8.516 15.531 1.00 93.75 98 GLU A CA 1
ATOM 779 C C . GLU A 1 98 ? -12.153 -7.513 15.255 1.00 93.75 98 GLU A C 1
ATOM 781 O O . GLU A 1 98 ? -12.967 -7.716 14.350 1.00 93.75 98 GLU A O 1
ATOM 786 N N . LEU A 1 99 ? -12.181 -6.391 15.983 1.00 94.56 99 LEU A N 1
ATOM 787 C CA . LEU A 1 99 ? -13.145 -5.310 15.778 1.00 94.56 99 LEU A CA 1
ATOM 788 C C . LEU A 1 99 ? -13.049 -4.713 14.368 1.00 94.56 99 LEU A C 1
ATOM 790 O O . LEU A 1 99 ? -14.081 -4.499 13.726 1.00 94.56 99 LEU A O 1
ATOM 794 N N . VAL A 1 100 ? -11.836 -4.451 13.874 1.00 94.75 100 VAL A N 1
ATOM 795 C CA . VAL A 1 100 ? -11.616 -3.934 12.515 1.00 94.75 100 VAL A CA 1
ATOM 796 C C . VAL A 1 100 ? -12.107 -4.944 11.480 1.00 94.75 100 VAL A C 1
ATOM 798 O O . VAL A 1 100 ? -12.867 -4.566 10.587 1.00 94.75 100 VAL A O 1
ATOM 801 N N . GLY A 1 101 ? -11.747 -6.223 11.632 1.00 93.69 101 GLY A N 1
ATOM 802 C CA . GLY A 1 101 ? -12.177 -7.296 10.732 1.00 93.69 101 GLY A CA 1
ATOM 803 C C . GLY A 1 101 ? -13.700 -7.451 10.678 1.00 93.69 101 GLY A C 1
ATOM 804 O O . GLY A 1 101 ? -14.294 -7.400 9.601 1.00 93.69 101 GLY A O 1
ATOM 805 N N . LYS A 1 102 ? -14.358 -7.545 11.842 1.00 94.56 102 LYS A N 1
ATOM 806 C CA . LYS A 1 102 ? -15.826 -7.627 11.946 1.00 94.56 102 LYS A CA 1
ATOM 807 C C . LYS A 1 102 ? -16.517 -6.398 11.364 1.00 94.56 102 LYS A C 1
ATOM 809 O O . LYS A 1 102 ? -17.537 -6.522 10.686 1.00 94.56 102 LYS A O 1
ATOM 814 N N . THR A 1 103 ? -15.964 -5.209 11.605 1.00 96.19 103 THR A N 1
ATOM 815 C CA . THR A 1 103 ? -16.533 -3.968 11.071 1.00 96.19 103 THR A CA 1
ATOM 816 C C . THR A 1 103 ? -16.436 -3.936 9.552 1.00 96.19 103 THR A C 1
ATOM 818 O O . THR A 1 103 ? -17.440 -3.653 8.901 1.00 96.19 103 THR A O 1
ATOM 821 N N . ALA A 1 104 ? -15.280 -4.284 8.984 1.00 95.12 104 ALA A N 1
ATOM 822 C CA . ALA A 1 104 ? -15.099 -4.376 7.539 1.00 95.12 104 ALA A CA 1
ATOM 823 C C . ALA A 1 104 ? -16.073 -5.379 6.907 1.00 95.12 104 ALA A C 1
ATOM 825 O O . ALA A 1 104 ? -16.807 -5.014 5.987 1.00 95.12 104 ALA A O 1
ATOM 826 N N . PHE A 1 105 ? -16.184 -6.580 7.481 1.00 94.38 105 PHE A N 1
ATOM 827 C CA . PHE A 1 105 ? -17.131 -7.594 7.021 1.00 94.38 105 PHE A CA 1
ATOM 828 C C . PHE A 1 105 ? -18.583 -7.090 7.053 1.00 94.38 105 PHE A C 1
ATOM 830 O O . PHE A 1 105 ? -19.307 -7.225 6.070 1.00 94.38 105 PHE A O 1
ATOM 837 N N . SER A 1 106 ? -18.996 -6.412 8.133 1.00 95.62 106 SER A N 1
ATOM 838 C CA . SER A 1 106 ? -20.347 -5.831 8.244 1.00 95.62 106 SER A CA 1
ATOM 839 C C . SER A 1 106 ? -20.650 -4.746 7.202 1.00 95.62 106 SER A C 1
ATOM 841 O O . SER A 1 106 ? -21.812 -4.434 6.955 1.00 95.62 106 SER A O 1
ATOM 843 N N . LEU A 1 107 ? -19.611 -4.156 6.608 1.00 95.25 107 LEU A N 1
ATOM 844 C CA . LEU A 1 107 ? -19.708 -3.150 5.552 1.00 95.25 107 LEU A CA 1
ATOM 845 C C . LEU A 1 107 ? -19.581 -3.758 4.145 1.00 95.25 107 LEU A C 1
ATOM 847 O O . LEU A 1 107 ? -19.564 -3.005 3.172 1.00 95.25 107 LEU A O 1
ATOM 851 N N . GLY A 1 108 ? -19.468 -5.088 4.026 1.00 94.19 108 GLY A N 1
ATOM 852 C CA . GLY A 1 108 ? -19.216 -5.775 2.757 1.00 94.19 108 GLY A CA 1
ATOM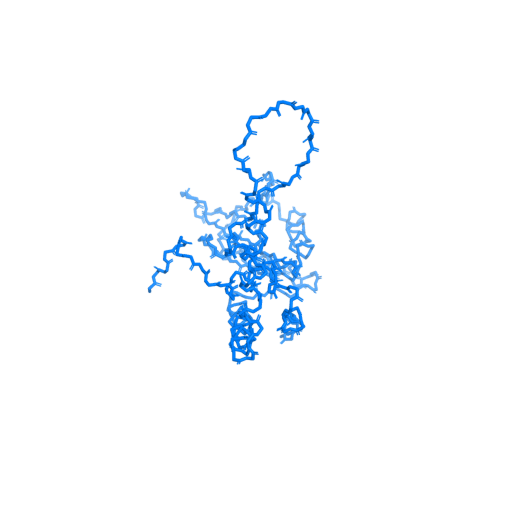 853 C C . GLY A 1 108 ? -17.818 -5.508 2.189 1.00 94.19 108 GLY A C 1
ATOM 854 O O . GLY A 1 108 ? -17.622 -5.582 0.980 1.00 94.19 108 GLY A O 1
ATOM 855 N N . ILE A 1 109 ? -16.860 -5.142 3.045 1.00 94.25 109 ILE A N 1
ATOM 856 C CA . ILE A 1 109 ? -15.476 -4.847 2.669 1.00 94.25 109 ILE A CA 1
ATOM 857 C C . ILE A 1 109 ? -14.613 -6.037 3.081 1.00 94.25 109 ILE A C 1
ATOM 859 O O . ILE A 1 109 ? -14.544 -6.359 4.266 1.00 94.25 109 ILE A O 1
ATOM 863 N N . THR A 1 110 ? -13.925 -6.651 2.119 1.00 91.19 110 THR A N 1
ATOM 864 C CA . THR A 1 110 ? -12.952 -7.723 2.374 1.00 91.19 110 THR A CA 1
ATOM 865 C C . THR A 1 110 ? -11.568 -7.114 2.586 1.00 91.19 110 THR A C 1
ATOM 867 O O . THR A 1 110 ? -10.990 -6.595 1.624 1.00 91.19 110 THR A O 1
ATOM 870 N N . PRO A 1 111 ? -11.017 -7.143 3.811 1.00 91.06 111 PRO A N 1
ATOM 871 C CA . PRO A 1 111 ? -9.662 -6.677 4.045 1.00 91.06 111 PRO A CA 1
ATOM 872 C C . PRO A 1 111 ? -8.635 -7.618 3.414 1.00 91.06 111 PRO A C 1
ATOM 874 O O . PRO A 1 111 ? -8.876 -8.812 3.260 1.00 91.06 111 PRO A O 1
ATOM 877 N N . ILE A 1 112 ? -7.471 -7.072 3.087 1.00 89.38 112 ILE A N 1
ATOM 878 C CA . ILE A 1 112 ? -6.333 -7.798 2.526 1.00 89.38 112 ILE A CA 1
ATOM 879 C C . ILE A 1 112 ? -5.326 -8.044 3.655 1.00 89.38 112 ILE A C 1
ATOM 881 O O . ILE A 1 112 ? -5.001 -7.130 4.424 1.00 89.38 112 ILE A O 1
ATOM 885 N N . SER A 1 113 ? -4.833 -9.277 3.768 1.00 83.38 113 SER A N 1
ATOM 886 C CA . SER A 1 113 ? -3.820 -9.625 4.766 1.00 83.38 113 SER A CA 1
ATOM 887 C C . SER A 1 113 ? -2.423 -9.138 4.354 1.00 83.38 113 SER A C 1
ATOM 889 O O . SER A 1 113 ? -2.141 -8.911 3.175 1.00 83.38 113 SER A O 1
ATOM 891 N N . ASP A 1 114 ? -1.510 -9.005 5.322 1.00 84.69 114 ASP A N 1
ATOM 892 C CA . ASP A 1 114 ? -0.095 -8.699 5.049 1.00 84.69 114 ASP A CA 1
ATOM 893 C C . ASP A 1 114 ? 0.553 -9.749 4.121 1.00 84.69 114 ASP A C 1
ATOM 895 O O . ASP A 1 114 ? 1.388 -9.403 3.282 1.00 84.69 114 ASP A O 1
ATOM 899 N N . ALA A 1 115 ? 0.152 -11.021 4.244 1.00 84.50 115 ALA A N 1
ATOM 900 C CA . ALA A 1 115 ? 0.660 -12.114 3.419 1.00 84.50 115 ALA A CA 1
ATOM 901 C C . ALA A 1 115 ? 0.205 -11.977 1.958 1.00 84.50 115 ALA A C 1
ATOM 903 O O . ALA A 1 115 ? 1.032 -12.040 1.047 1.00 84.50 115 ALA A O 1
ATOM 904 N N . ASP A 1 116 ? -1.081 -11.703 1.731 1.00 83.75 116 ASP A N 1
ATOM 905 C CA . ASP A 1 116 ? -1.630 -11.510 0.383 1.00 83.75 116 ASP A CA 1
ATOM 906 C C . ASP A 1 116 ? -1.037 -10.269 -0.288 1.00 83.75 116 ASP A C 1
ATOM 908 O O . ASP A 1 116 ? -0.726 -10.272 -1.486 1.00 83.75 116 ASP A O 1
ATOM 912 N N . LEU A 1 117 ? -0.812 -9.207 0.494 1.00 85.62 117 LEU A N 1
ATOM 913 C CA . LEU A 1 117 ? -0.116 -8.030 0.001 1.00 85.62 117 LEU A CA 1
ATOM 914 C C . LEU A 1 117 ? 1.327 -8.355 -0.393 1.00 85.62 117 LEU A C 1
ATOM 916 O O . LEU A 1 117 ? 1.782 -7.882 -1.433 1.00 85.62 117 LEU A O 1
ATOM 920 N N . ALA A 1 118 ? 2.054 -9.140 0.406 1.00 85.56 118 ALA A N 1
ATOM 921 C CA . ALA A 1 118 ? 3.425 -9.529 0.086 1.00 85.56 118 ALA A CA 1
ATOM 922 C C . ALA A 1 118 ? 3.493 -10.331 -1.224 1.00 85.56 118 ALA A C 1
ATOM 924 O O . ALA A 1 118 ? 4.296 -10.006 -2.098 1.00 85.56 118 ALA A O 1
ATOM 925 N N . VAL A 1 119 ? 2.589 -11.297 -1.410 1.00 86.00 119 VAL A N 1
ATOM 926 C CA . VAL A 1 119 ? 2.475 -12.070 -2.659 1.00 86.00 119 VAL A CA 1
ATOM 927 C C . VAL A 1 119 ? 2.167 -11.159 -3.849 1.00 86.00 119 VAL A C 1
ATOM 929 O O . VAL A 1 119 ? 2.789 -11.271 -4.909 1.00 86.00 119 VAL A O 1
ATOM 932 N N . THR A 1 120 ? 1.235 -10.220 -3.675 1.00 83.81 120 THR A N 1
ATOM 933 C CA . THR A 1 120 ? 0.877 -9.249 -4.717 1.00 83.81 120 THR A CA 1
ATOM 934 C C . THR A 1 120 ? 2.067 -8.366 -5.081 1.00 83.81 120 THR A C 1
ATOM 936 O O . THR A 1 120 ? 2.360 -8.172 -6.263 1.00 83.81 120 THR A O 1
ATOM 939 N N . PHE A 1 121 ? 2.766 -7.855 -4.068 1.00 86.81 121 PHE A N 1
ATOM 940 C CA . PHE A 1 121 ? 3.953 -7.029 -4.231 1.00 86.81 121 PHE A CA 1
ATOM 941 C C . PHE A 1 121 ? 5.016 -7.764 -5.049 1.00 86.81 121 PHE A C 1
ATOM 943 O O . PHE A 1 121 ? 5.470 -7.254 -6.071 1.00 86.81 121 PHE A O 1
ATOM 950 N N . ASP A 1 122 ? 5.359 -8.990 -4.655 1.00 86.88 122 ASP A N 1
ATOM 951 C CA . ASP A 1 122 ? 6.379 -9.788 -5.335 1.00 86.88 122 ASP A CA 1
ATOM 952 C C . ASP A 1 122 ? 5.984 -10.116 -6.780 1.00 86.88 122 ASP A C 1
ATOM 954 O O . ASP A 1 122 ? 6.823 -10.082 -7.683 1.00 86.88 122 ASP A O 1
ATOM 958 N N . SER A 1 123 ? 4.701 -10.391 -7.026 1.00 85.56 123 SER A N 1
ATOM 959 C CA . SER A 1 123 ? 4.170 -10.650 -8.367 1.00 85.56 123 SER A CA 1
ATOM 960 C C . SER A 1 123 ? 4.290 -9.432 -9.290 1.00 85.56 123 SER A C 1
ATOM 962 O O . SER A 1 123 ? 4.755 -9.550 -10.427 1.00 85.56 123 SER A O 1
ATOM 964 N N . ILE A 1 124 ? 3.906 -8.240 -8.820 1.00 85.69 124 ILE A N 1
ATOM 965 C CA . ILE A 1 124 ? 4.090 -6.989 -9.576 1.00 85.69 124 ILE A CA 1
ATOM 966 C C . ILE A 1 124 ? 5.582 -6.738 -9.810 1.00 85.69 124 ILE A C 1
ATOM 968 O O . ILE A 1 124 ? 5.988 -6.504 -10.950 1.00 85.69 124 ILE A O 1
ATOM 972 N N . ASN A 1 125 ? 6.401 -6.866 -8.766 1.00 88.00 125 ASN A N 1
ATOM 973 C CA . ASN A 1 125 ? 7.830 -6.598 -8.847 1.00 88.00 125 ASN A CA 1
ATOM 974 C C . ASN A 1 125 ? 8.520 -7.484 -9.898 1.00 88.00 125 ASN A C 1
ATOM 976 O O . ASN A 1 125 ? 9.237 -6.973 -10.756 1.00 88.00 125 ASN A O 1
ATOM 980 N N . ARG A 1 126 ? 8.214 -8.790 -9.928 1.00 88.00 126 ARG A N 1
ATOM 981 C CA . ARG A 1 126 ? 8.738 -9.724 -10.945 1.00 88.00 126 ARG A CA 1
ATOM 982 C C . ARG A 1 126 ? 8.326 -9.354 -12.370 1.00 88.00 126 ARG A C 1
ATOM 984 O O . ARG A 1 126 ? 9.130 -9.486 -13.292 1.00 88.00 126 ARG A O 1
ATOM 991 N N . ARG A 1 127 ? 7.083 -8.902 -12.576 1.00 86.69 127 ARG A N 1
ATOM 992 C CA . ARG A 1 127 ? 6.602 -8.462 -13.900 1.00 86.69 127 ARG A CA 1
ATOM 993 C C . ARG A 1 127 ? 7.362 -7.229 -14.384 1.00 86.69 127 ARG A C 1
ATOM 995 O O . ARG A 1 127 ? 7.732 -7.169 -15.557 1.00 86.69 127 ARG A O 1
ATOM 1002 N N . ILE A 1 128 ? 7.631 -6.287 -13.482 1.00 88.50 128 ILE A N 1
ATOM 1003 C CA . ILE A 1 128 ? 8.408 -5.083 -13.785 1.00 88.50 128 ILE A CA 1
ATOM 1004 C C . ILE A 1 128 ? 9.867 -5.441 -14.069 1.00 88.50 128 ILE A C 1
ATOM 1006 O O . ILE A 1 128 ? 10.406 -4.992 -15.078 1.00 88.50 128 ILE A O 1
ATOM 1010 N N . ASP A 1 129 ? 10.487 -6.302 -13.258 1.00 90.12 129 ASP A N 1
ATOM 1011 C CA . ASP A 1 129 ? 11.852 -6.786 -13.503 1.00 90.12 129 ASP A CA 1
ATOM 1012 C C . ASP A 1 129 ? 11.968 -7.456 -14.882 1.00 90.12 129 ASP A C 1
ATOM 1014 O O . ASP A 1 129 ? 12.881 -7.158 -15.654 1.00 90.12 129 ASP A O 1
ATOM 1018 N N . ALA A 1 130 ? 11.001 -8.303 -15.248 1.00 88.00 130 ALA A N 1
ATOM 1019 C CA . ALA A 1 130 ? 10.963 -8.939 -16.562 1.00 88.00 130 ALA A CA 1
ATOM 1020 C C . ALA A 1 130 ? 10.804 -7.921 -17.707 1.00 88.00 130 ALA A C 1
ATOM 1022 O O . ALA A 1 130 ? 11.424 -8.079 -18.762 1.00 88.00 130 ALA A O 1
ATOM 1023 N N . ALA A 1 131 ? 9.997 -6.874 -17.517 1.00 87.81 131 ALA A N 1
ATOM 1024 C CA . ALA A 1 131 ? 9.841 -5.799 -18.494 1.00 87.81 131 ALA A CA 1
ATOM 1025 C C . ALA A 1 131 ? 11.140 -4.998 -18.667 1.00 87.81 131 ALA A C 1
ATOM 1027 O O . ALA A 1 131 ? 11.601 -4.829 -19.795 1.00 87.81 131 ALA A O 1
ATOM 1028 N N . ILE A 1 132 ? 11.783 -4.603 -17.566 1.00 89.12 132 ILE A N 1
ATOM 1029 C CA . ILE A 1 132 ? 13.079 -3.911 -17.581 1.00 89.12 132 ILE A CA 1
ATOM 1030 C C . ILE A 1 132 ? 14.137 -4.770 -18.286 1.00 89.12 132 ILE A C 1
ATOM 1032 O O . ILE A 1 132 ? 14.857 -4.272 -19.151 1.00 89.12 132 ILE A O 1
ATOM 1036 N N . ALA A 1 133 ? 14.198 -6.071 -17.990 1.00 90.31 133 ALA A N 1
ATOM 1037 C CA . ALA A 1 133 ? 15.130 -6.990 -18.640 1.00 90.31 133 ALA A CA 1
ATOM 1038 C C . ALA A 1 133 ? 14.873 -7.121 -20.154 1.00 90.31 133 ALA A C 1
ATOM 1040 O O . ALA A 1 133 ? 15.817 -7.202 -20.941 1.00 90.31 133 ALA A O 1
ATOM 1041 N N . ARG A 1 134 ? 13.608 -7.110 -20.603 1.00 89.88 134 ARG A N 1
ATOM 1042 C CA . ARG A 1 134 ? 13.278 -7.050 -22.041 1.00 89.88 134 ARG A CA 1
ATOM 1043 C C . ARG A 1 134 ? 13.808 -5.766 -22.683 1.00 89.88 134 ARG A C 1
ATOM 1045 O O . ARG A 1 134 ? 14.537 -5.866 -23.664 1.00 89.88 134 ARG A O 1
ATOM 1052 N N . MET A 1 135 ? 13.556 -4.615 -22.064 1.00 90.00 135 MET A N 1
ATOM 1053 C CA . MET A 1 135 ? 14.016 -3.306 -22.551 1.00 90.00 135 MET A CA 1
ATOM 1054 C C . MET A 1 135 ? 15.546 -3.174 -22.585 1.00 90.00 135 MET A C 1
ATOM 1056 O O . MET A 1 135 ? 16.113 -2.413 -23.370 1.00 90.00 135 MET A O 1
ATOM 1060 N N . GLN A 1 136 ? 16.248 -3.886 -21.703 1.00 91.25 136 GLN A N 1
ATOM 1061 C CA . GLN A 1 136 ? 17.706 -3.970 -21.747 1.00 91.25 136 GLN A CA 1
ATOM 1062 C C . GLN A 1 136 ? 18.188 -4.776 -22.958 1.00 91.25 136 GLN A C 1
ATOM 1064 O O . GLN A 1 136 ? 19.161 -4.374 -23.598 1.00 91.25 136 GLN A O 1
ATOM 1069 N N . ARG A 1 137 ? 17.505 -5.880 -23.293 1.00 92.69 137 ARG A N 1
ATOM 1070 C CA . ARG A 1 137 ? 17.852 -6.743 -24.435 1.00 92.69 137 ARG A CA 1
ATOM 1071 C C . ARG A 1 137 ? 17.556 -6.093 -25.784 1.00 92.69 137 ARG A C 1
ATOM 1073 O O . ARG A 1 137 ? 18.379 -6.202 -26.684 1.00 92.69 137 ARG A O 1
ATOM 1080 N N . ASP A 1 138 ? 16.422 -5.411 -25.919 1.00 92.94 138 ASP A N 1
ATOM 1081 C CA . ASP A 1 138 ? 16.016 -4.769 -27.180 1.00 92.94 138 ASP A CA 1
ATOM 1082 C C . ASP A 1 138 ? 16.6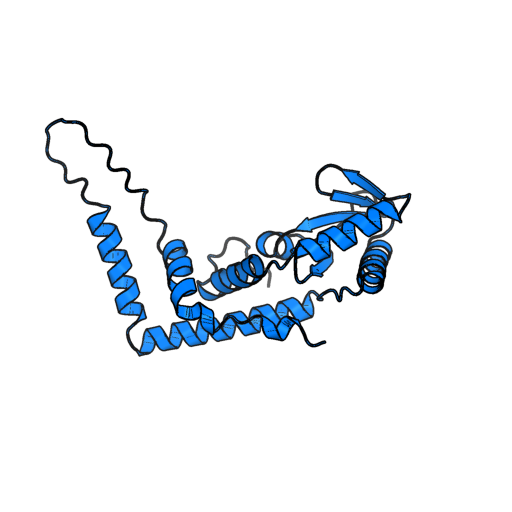56 -3.383 -27.413 1.00 92.94 138 ASP A C 1
ATOM 1084 O O . ASP A 1 138 ? 16.526 -2.801 -28.487 1.00 92.94 138 ASP A O 1
ATOM 1088 N N . GLY A 1 139 ? 17.388 -2.855 -26.425 1.00 90.50 139 GLY A N 1
ATOM 1089 C CA . GLY A 1 139 ? 18.080 -1.570 -26.515 1.00 90.50 139 GLY A CA 1
ATOM 1090 C C . GLY A 1 139 ? 17.233 -0.351 -26.135 1.00 90.50 139 GLY A C 1
ATOM 1091 O O . GLY A 1 139 ? 17.783 0.753 -26.058 1.00 90.50 139 GLY A O 1
ATOM 1092 N N . SER A 1 140 ? 15.952 -0.518 -25.801 1.00 90.19 140 SER A N 1
ATOM 1093 C CA . SER A 1 140 ? 15.072 0.563 -25.332 1.00 90.19 140 SER A CA 1
ATOM 1094 C C . SER A 1 140 ? 15.625 1.256 -24.088 1.00 90.19 140 SER A C 1
ATOM 1096 O O . SER A 1 140 ? 15.563 2.479 -23.982 1.00 90.19 140 SER A O 1
ATOM 1098 N N . MET A 1 141 ? 16.259 0.509 -23.177 1.00 89.81 141 MET A N 1
ATOM 1099 C CA . MET A 1 141 ? 16.898 1.091 -21.993 1.00 89.81 141 MET A CA 1
ATOM 1100 C C . MET A 1 141 ? 18.075 2.008 -22.364 1.00 89.81 141 MET A C 1
ATOM 1102 O O . MET A 1 141 ? 18.266 3.053 -21.753 1.00 89.81 141 MET A O 1
ATOM 1106 N N . LYS A 1 142 ? 18.844 1.686 -23.416 1.00 90.94 142 LYS A N 1
ATOM 1107 C CA . LYS A 1 142 ? 19.920 2.575 -23.898 1.00 90.94 142 LYS A CA 1
ATOM 1108 C C . LYS A 1 142 ? 19.350 3.883 -24.444 1.00 90.94 142 LYS A C 1
ATOM 1110 O O . LYS A 1 142 ? 19.950 4.932 -24.229 1.00 90.94 142 LYS A O 1
ATOM 1115 N N . ARG A 1 143 ? 18.204 3.822 -25.130 1.00 91.25 143 ARG A N 1
ATOM 1116 C CA . ARG A 1 143 ? 17.483 5.007 -25.613 1.00 91.25 143 ARG A CA 1
ATOM 1117 C C . ARG A 1 143 ? 17.017 5.881 -24.445 1.00 91.25 143 ARG A C 1
ATOM 1119 O O . ARG A 1 143 ? 17.305 7.070 -24.454 1.00 91.25 143 ARG A O 1
ATOM 1126 N N . ILE A 1 144 ? 16.405 5.285 -23.420 1.00 88.62 144 ILE A N 1
ATOM 1127 C CA . ILE A 1 144 ? 15.971 5.988 -22.197 1.00 88.62 144 ILE A CA 1
ATOM 1128 C C . ILE A 1 144 ? 17.156 6.660 -21.485 1.00 88.62 144 ILE A C 1
ATOM 1130 O O . ILE A 1 144 ? 17.073 7.815 -21.077 1.00 88.62 144 ILE A O 1
ATOM 1134 N N . ASN A 1 145 ? 18.302 5.982 -21.387 1.00 88.56 145 ASN A N 1
ATOM 1135 C CA . ASN A 1 145 ? 19.491 6.565 -20.761 1.00 88.56 145 ASN A CA 1
ATOM 1136 C C . ASN A 1 145 ? 20.042 7.764 -21.553 1.00 88.56 145 ASN A C 1
ATOM 1138 O O . ASN A 1 145 ? 20.538 8.721 -20.956 1.00 88.56 145 ASN A O 1
ATOM 1142 N N . ARG A 1 146 ? 19.977 7.717 -22.894 1.00 91.44 146 ARG A N 1
ATOM 1143 C CA . ARG A 1 146 ? 20.384 8.835 -23.763 1.00 91.44 146 ARG A CA 1
ATOM 1144 C C . ARG A 1 146 ? 19.456 10.035 -23.601 1.00 91.44 146 ARG A C 1
ATOM 1146 O O . ARG A 1 146 ? 19.963 11.139 -23.456 1.00 91.44 146 ARG A O 1
ATOM 1153 N N . GLU A 1 147 ? 18.146 9.799 -23.525 1.00 90.75 147 GLU A N 1
ATOM 1154 C CA . GLU A 1 147 ? 17.132 10.833 -23.272 1.00 90.75 147 GLU A CA 1
ATOM 1155 C C . GLU A 1 147 ? 17.461 11.630 -21.996 1.00 90.75 147 GLU A C 1
ATOM 1157 O O . GLU A 1 147 ? 17.569 12.854 -22.031 1.00 90.75 147 GLU A O 1
ATOM 1162 N N . TYR A 1 148 ? 17.745 10.949 -20.879 1.00 87.06 148 TYR A N 1
ATOM 1163 C CA . TYR A 1 148 ? 18.138 11.633 -19.641 1.00 87.06 148 TYR A CA 1
ATOM 1164 C C . TYR A 1 148 ? 19.460 12.408 -19.769 1.00 87.06 148 TYR A C 1
ATOM 1166 O O . TYR A 1 148 ? 19.608 13.504 -19.225 1.00 87.06 148 TYR A O 1
ATOM 1174 N N . ALA A 1 149 ? 20.442 11.850 -20.485 1.00 87.81 149 ALA A N 1
ATOM 1175 C CA . ALA A 1 149 ? 21.723 12.514 -20.709 1.00 87.81 149 ALA A CA 1
ATOM 1176 C C . ALA A 1 149 ? 21.575 13.788 -21.558 1.00 87.81 149 ALA A C 1
ATOM 1178 O O . ALA A 1 149 ? 22.270 14.772 -21.304 1.00 87.81 149 ALA A O 1
ATOM 1179 N N . GLU A 1 150 ? 20.677 13.782 -22.540 1.00 88.94 150 GLU A N 1
ATOM 1180 C CA . GLU A 1 150 ? 20.336 14.948 -23.357 1.00 88.94 150 GLU A CA 1
ATOM 1181 C C . GLU A 1 150 ? 19.617 16.012 -22.529 1.00 88.94 150 GLU A C 1
ATOM 1183 O O . GLU A 1 150 ? 20.070 17.155 -22.518 1.00 88.94 150 GLU A O 1
ATOM 1188 N N . LEU A 1 151 ? 18.604 15.630 -21.743 1.00 86.00 151 LEU A N 1
ATOM 1189 C CA . LEU A 1 151 ? 17.896 16.539 -20.831 1.00 86.00 151 LEU A CA 1
ATOM 1190 C C . LEU A 1 151 ? 18.840 17.216 -19.830 1.00 86.00 151 LEU A C 1
ATOM 1192 O O . LEU A 1 151 ? 18.701 18.399 -19.518 1.00 86.00 151 LEU A O 1
ATOM 1196 N N . ARG A 1 152 ? 19.843 16.483 -19.339 1.00 84.12 152 ARG A N 1
ATOM 1197 C CA . ARG A 1 152 ? 20.860 17.033 -18.437 1.00 84.12 152 ARG A CA 1
ATOM 1198 C C . ARG A 1 152 ? 21.792 18.025 -19.137 1.00 84.12 152 ARG A C 1
ATOM 1200 O O . ARG A 1 152 ? 22.235 18.978 -18.504 1.00 84.12 152 ARG A O 1
ATOM 1207 N N . LYS A 1 153 ? 22.100 17.812 -20.419 1.00 81.31 153 LYS A N 1
ATOM 1208 C CA . LYS A 1 153 ? 22.908 18.743 -21.224 1.00 81.31 153 LYS A CA 1
ATOM 1209 C C . LYS A 1 153 ? 22.113 20.002 -21.572 1.00 81.31 153 LYS A C 1
ATOM 1211 O O . LYS A 1 153 ? 22.626 21.103 -21.397 1.00 81.31 153 LYS A O 1
ATOM 1216 N N . SER A 1 154 ? 20.854 19.855 -21.986 1.00 71.69 154 SER A N 1
ATOM 1217 C CA . SER A 1 154 ? 19.983 20.985 -22.329 1.00 71.69 154 SER A CA 1
ATOM 1218 C C . SER A 1 154 ? 19.588 21.816 -21.104 1.00 71.69 154 SER A C 1
ATOM 1220 O O . SER A 1 154 ? 19.519 23.034 -21.201 1.00 71.69 154 SER A O 1
ATOM 1222 N N . GLY A 1 155 ? 19.402 21.189 -19.936 1.00 61.44 155 GLY A N 1
ATOM 1223 C CA . GLY A 1 155 ? 19.175 21.879 -18.656 1.00 61.44 155 GLY A CA 1
ATOM 1224 C C . GLY A 1 155 ? 20.450 22.377 -17.958 1.00 61.44 155 GLY A C 1
ATOM 1225 O O . GLY A 1 155 ? 20.363 23.032 -16.925 1.00 61.44 155 GLY A O 1
ATOM 1226 N N . GLY A 1 156 ? 21.630 22.055 -18.499 1.00 50.56 156 GLY A N 1
ATOM 1227 C CA . GLY A 1 156 ? 22.945 22.390 -17.945 1.00 50.56 156 GLY A CA 1
ATOM 1228 C C . GLY A 1 156 ? 23.697 23.486 -18.703 1.00 50.56 156 GLY A C 1
ATOM 1229 O O . GLY A 1 156 ? 24.871 23.710 -18.419 1.00 50.56 156 GLY A O 1
ATOM 1230 N N . THR A 1 157 ? 23.058 24.180 -19.649 1.00 43.38 157 THR A N 1
ATOM 1231 C CA . THR A 1 157 ? 23.705 25.279 -20.385 1.00 43.38 157 THR A CA 1
ATOM 1232 C C . THR A 1 157 ? 23.525 26.611 -19.650 1.00 43.38 157 THR A C 1
ATOM 1234 O O . THR A 1 157 ? 22.982 27.567 -20.188 1.00 43.38 157 THR A O 1
ATOM 1237 N N . SER A 1 158 ? 24.041 26.693 -18.422 1.00 44.81 158 SER A N 1
ATOM 1238 C CA . SER A 1 158 ? 24.601 27.953 -17.920 1.00 44.81 158 SER A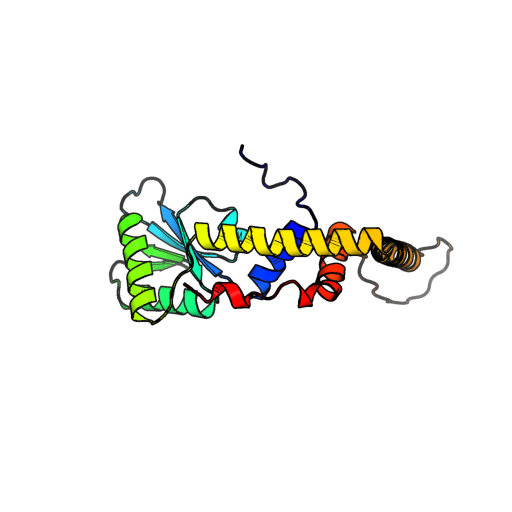 CA 1
ATOM 1239 C C . SER A 1 158 ? 26.043 28.017 -18.412 1.00 44.81 158 SER A C 1
ATOM 1241 O O . SER A 1 158 ? 26.990 27.756 -17.671 1.00 44.81 158 SER A O 1
ATOM 1243 N N . GLY A 1 159 ? 26.201 28.288 -19.708 1.00 38.03 159 GLY A N 1
ATOM 1244 C CA . GLY A 1 159 ? 27.481 28.709 -20.255 1.00 38.03 159 GLY A CA 1
ATOM 1245 C C . GLY A 1 159 ? 27.822 30.061 -19.643 1.00 38.03 159 GLY A C 1
ATOM 1246 O O . GLY A 1 159 ? 27.080 31.025 -19.808 1.00 38.03 159 GLY A O 1
ATOM 1247 N N . GLY A 1 160 ? 28.921 30.131 -18.897 1.00 39.94 160 GLY A N 1
ATOM 1248 C CA . GLY A 1 160 ? 29.475 31.409 -18.491 1.00 39.94 160 GLY A CA 1
ATOM 1249 C C . GLY A 1 160 ? 29.862 32.208 -19.730 1.00 39.94 160 GLY A C 1
ATOM 1250 O O . GLY A 1 160 ? 30.830 31.876 -20.407 1.00 39.94 160 GLY A O 1
ATOM 1251 N N . THR A 1 161 ? 29.133 33.280 -20.017 1.00 36.50 161 THR A N 1
ATOM 1252 C CA . THR A 1 161 ? 29.698 34.491 -20.617 1.00 36.50 161 THR A CA 1
ATOM 1253 C C . THR A 1 161 ? 28.854 35.686 -20.184 1.00 36.50 161 THR A C 1
ATOM 1255 O O . THR A 1 161 ? 27.628 35.651 -20.230 1.00 36.50 161 THR A O 1
ATOM 1258 N N . ARG A 1 162 ? 29.550 36.701 -19.667 1.00 47.91 162 ARG A N 1
ATOM 1259 C CA . ARG A 1 162 ? 29.045 38.007 -19.234 1.00 47.91 162 ARG A CA 1
ATOM 1260 C C . ARG A 1 162 ? 28.158 38.638 -20.314 1.00 47.91 162 ARG A C 1
ATOM 1262 O O . ARG A 1 162 ? 28.646 38.858 -21.412 1.00 47.91 162 ARG A O 1
ATOM 1269 N N . ASP A 1 163 ? 26.901 38.926 -20.003 1.00 38.78 163 ASP A N 1
ATOM 1270 C CA . ASP A 1 163 ? 26.364 40.292 -19.935 1.00 38.78 163 ASP A CA 1
ATOM 1271 C C . ASP A 1 163 ? 24.856 40.257 -19.673 1.00 38.78 163 ASP A C 1
ATOM 1273 O O . ASP A 1 163 ? 24.136 39.351 -20.091 1.00 38.78 163 ASP A O 1
ATOM 1277 N N . GLY A 1 164 ? 24.400 41.215 -18.869 1.00 46.06 164 GLY A N 1
ATOM 1278 C CA . GLY A 1 164 ? 23.053 41.242 -18.324 1.00 46.06 164 GLY A CA 1
ATOM 1279 C C . GLY A 1 164 ? 21.971 41.442 -19.380 1.00 46.06 164 GLY A C 1
ATOM 1280 O O . GLY A 1 164 ? 22.100 42.272 -20.270 1.00 46.06 164 GLY A O 1
ATOM 1281 N N . THR A 1 165 ? 20.860 40.727 -19.224 1.00 40.06 165 THR A N 1
ATOM 1282 C CA . THR A 1 165 ? 19.492 41.274 -19.254 1.00 40.06 165 THR A CA 1
ATOM 1283 C C . THR A 1 165 ? 18.489 40.166 -18.924 1.00 40.06 165 THR A C 1
ATOM 1285 O O . THR A 1 165 ? 18.693 38.993 -19.219 1.00 40.06 165 THR A O 1
ATOM 1288 N N . ASN A 1 166 ? 17.435 40.560 -18.213 1.00 48.31 166 ASN A N 1
ATOM 1289 C CA . ASN A 1 166 ? 16.420 39.714 -17.590 1.00 48.31 166 ASN A CA 1
ATOM 1290 C C . ASN A 1 166 ? 15.748 38.715 -18.549 1.00 48.31 166 ASN A C 1
ATOM 1292 O O . ASN A 1 166 ? 15.231 39.104 -19.592 1.00 48.31 166 ASN A O 1
ATOM 1296 N N . GLY A 1 167 ? 15.636 37.456 -18.116 1.00 34.28 167 GLY A N 1
ATOM 1297 C CA . GLY A 1 167 ? 14.834 36.429 -18.781 1.00 34.28 167 GLY A CA 1
ATOM 1298 C C . GLY A 1 167 ? 14.517 35.264 -17.847 1.00 34.28 167 GLY A C 1
ATOM 1299 O O . GLY A 1 167 ? 15.282 34.313 -17.732 1.00 34.28 167 GLY A O 1
ATOM 1300 N N . THR A 1 168 ? 13.379 35.337 -17.164 1.00 43.91 168 THR A N 1
ATOM 1301 C CA . THR A 1 168 ? 12.840 34.285 -16.295 1.00 43.91 168 THR A CA 1
ATOM 1302 C C . THR A 1 168 ? 12.341 33.107 -17.145 1.00 43.91 168 THR A C 1
ATOM 1304 O O . THR A 1 168 ? 11.158 33.017 -17.452 1.00 43.91 168 THR A O 1
ATOM 1307 N N . SER A 1 169 ? 13.224 32.192 -17.553 1.00 41.56 169 SER A N 1
ATOM 1308 C CA . SER A 1 169 ? 12.819 30.860 -18.030 1.00 41.56 169 SER A CA 1
ATOM 1309 C C . SER A 1 169 ? 13.075 29.845 -16.925 1.00 41.56 169 SER A C 1
ATOM 1311 O O . SER A 1 169 ? 14.188 29.366 -16.730 1.00 41.56 169 SER A O 1
ATOM 1313 N N . GLY A 1 170 ? 12.026 29.574 -16.150 1.00 43.94 170 GLY A N 1
ATOM 1314 C CA . GLY A 1 170 ? 12.034 28.611 -15.056 1.00 43.94 170 GLY A CA 1
ATOM 1315 C C . GLY A 1 170 ? 12.080 27.175 -15.566 1.00 43.94 170 GLY A C 1
ATOM 1316 O O . GLY A 1 170 ? 11.067 26.484 -15.569 1.00 43.94 170 GLY A O 1
ATOM 1317 N N . THR A 1 171 ? 13.251 26.699 -15.978 1.00 55.62 171 THR A N 1
ATOM 1318 C CA . THR A 1 171 ? 13.508 25.260 -16.060 1.00 55.62 171 THR A CA 1
ATOM 1319 C C . THR A 1 171 ? 13.775 24.751 -14.652 1.00 55.62 171 THR A C 1
ATOM 1321 O O . THR A 1 171 ? 14.841 24.994 -14.085 1.00 55.62 171 THR A O 1
ATOM 1324 N N . LEU A 1 172 ? 12.781 24.077 -14.067 1.00 59.47 172 LEU A N 1
ATOM 1325 C CA . LEU A 1 172 ? 12.956 23.341 -12.817 1.00 59.47 172 LEU A CA 1
ATOM 1326 C C . LEU A 1 172 ? 14.159 22.387 -12.957 1.00 59.47 172 LEU A C 1
ATOM 1328 O O . LEU A 1 172 ? 14.325 21.775 -14.018 1.00 59.47 172 LEU A O 1
ATOM 1332 N N . PRO A 1 173 ? 15.006 22.258 -11.922 1.00 71.44 173 PRO A N 1
ATOM 1333 C CA . PRO A 1 173 ? 16.165 21.380 -11.977 1.00 71.44 173 PRO A CA 1
ATOM 1334 C C . PRO A 1 173 ? 15.729 19.940 -12.273 1.00 71.44 173 PRO A C 1
ATOM 1336 O O . PRO A 1 173 ? 14.761 19.443 -11.696 1.00 71.44 173 PRO A O 1
ATOM 1339 N N . LEU A 1 174 ? 16.448 19.274 -13.182 1.00 77.94 174 LEU A N 1
ATOM 1340 C CA . LEU A 1 174 ? 16.181 17.882 -13.542 1.00 77.94 174 LEU A CA 1
ATOM 1341 C C . LEU A 1 174 ? 16.291 16.997 -12.281 1.00 77.94 174 LEU A C 1
ATOM 1343 O O . LEU A 1 174 ? 17.300 17.098 -11.572 1.00 77.94 174 LEU A O 1
ATOM 1347 N N . PRO A 1 175 ? 15.299 16.136 -11.985 1.00 83.19 175 PRO A N 1
ATOM 1348 C CA . PRO A 1 175 ? 15.336 15.289 -10.798 1.00 83.19 175 PRO A CA 1
ATOM 1349 C C . PRO A 1 175 ? 16.464 14.251 -10.894 1.00 83.19 175 PRO A C 1
ATOM 1351 O O . PRO A 1 175 ? 16.917 13.940 -11.998 1.00 83.19 175 PRO A O 1
ATOM 1354 N N . PRO A 1 176 ? 16.911 13.669 -9.764 1.00 84.50 176 PRO A N 1
ATOM 1355 C CA . PRO A 1 176 ? 17.877 12.577 -9.763 1.00 84.50 176 PRO A CA 1
ATOM 1356 C C . PRO A 1 176 ? 17.470 11.449 -10.716 1.00 84.50 176 PRO A C 1
ATOM 1358 O O . PRO A 1 176 ? 16.299 11.079 -10.798 1.00 84.50 176 PRO A O 1
ATOM 1361 N N . TYR A 1 177 ? 18.454 10.844 -11.387 1.00 81.50 177 TYR A N 1
ATOM 1362 C CA . TYR A 1 177 ? 18.218 9.829 -12.420 1.00 81.50 177 TYR A CA 1
ATOM 1363 C C . TYR A 1 177 ? 17.308 8.688 -11.952 1.00 81.50 177 TYR A C 1
ATOM 1365 O O . TYR A 1 177 ? 16.451 8.234 -12.700 1.00 81.50 177 TYR A O 1
ATOM 1373 N N . SER A 1 178 ? 17.460 8.243 -10.703 1.00 78.38 178 SER A N 1
ATOM 1374 C CA . SER A 1 178 ? 16.645 7.173 -10.129 1.00 78.38 178 SER A CA 1
ATOM 1375 C C . SER A 1 178 ? 15.171 7.553 -9.963 1.00 78.38 178 SER A C 1
ATOM 1377 O O . SER A 1 178 ? 14.319 6.679 -10.069 1.00 78.38 178 SER A O 1
ATOM 1379 N N . GLU A 1 179 ? 14.854 8.822 -9.710 1.00 80.31 179 GLU A N 1
ATOM 1380 C CA . GLU A 1 179 ? 13.475 9.316 -9.600 1.00 80.31 179 GLU A CA 1
ATOM 1381 C C . GLU A 1 179 ? 12.871 9.552 -10.981 1.00 80.31 179 GLU A C 1
ATOM 1383 O O . GLU A 1 179 ? 11.754 9.115 -11.255 1.00 80.31 179 GLU A O 1
ATOM 1388 N N . TRP A 1 180 ? 13.651 10.155 -11.882 1.00 84.75 180 TRP A N 1
ATOM 1389 C CA . TRP A 1 180 ? 13.256 10.338 -13.274 1.00 84.75 180 TRP A CA 1
ATOM 1390 C C . TRP A 1 180 ? 12.962 9.002 -13.965 1.00 84.75 180 TRP A C 1
ATOM 1392 O O . TRP A 1 180 ? 11.930 8.850 -14.618 1.00 84.75 180 TRP A O 1
ATOM 1402 N N . LEU A 1 181 ? 13.846 8.014 -13.785 1.00 83.00 181 LEU A N 1
ATOM 1403 C CA . LEU A 1 181 ? 13.720 6.695 -14.398 1.00 83.00 181 LEU A CA 1
ATOM 1404 C C . LEU A 1 181 ? 12.458 5.977 -13.918 1.00 83.00 181 LEU A C 1
ATOM 1406 O O . LEU A 1 181 ? 11.781 5.355 -14.728 1.00 83.00 181 LEU A O 1
ATOM 1410 N N . VAL A 1 182 ? 12.114 6.083 -12.631 1.00 82.94 182 VAL A N 1
ATOM 1411 C CA . VAL A 1 182 ? 10.866 5.521 -12.092 1.00 82.94 182 VAL A CA 1
ATOM 1412 C C . VAL A 1 182 ? 9.659 6.159 -12.785 1.00 82.94 182 VAL A C 1
ATOM 1414 O O . VAL A 1 182 ? 8.842 5.437 -13.349 1.00 82.94 182 VAL A O 1
ATOM 1417 N N . GLY A 1 183 ? 9.585 7.491 -12.868 1.00 80.38 183 GLY A N 1
ATOM 1418 C CA . GLY A 1 183 ? 8.492 8.160 -13.586 1.00 80.38 183 GLY A CA 1
ATOM 1419 C C . GLY A 1 183 ? 8.407 7.755 -15.065 1.00 80.38 183 GLY A C 1
ATOM 1420 O O . GLY A 1 183 ? 7.335 7.430 -15.576 1.00 80.38 183 GLY A O 1
ATOM 1421 N N . ARG A 1 184 ? 9.553 7.697 -15.752 1.00 83.31 184 ARG A N 1
ATOM 1422 C CA . ARG A 1 184 ? 9.631 7.345 -17.177 1.00 83.31 184 ARG A CA 1
ATOM 1423 C C . ARG A 1 184 ? 9.223 5.896 -17.452 1.00 83.31 184 ARG A C 1
ATOM 1425 O O . ARG A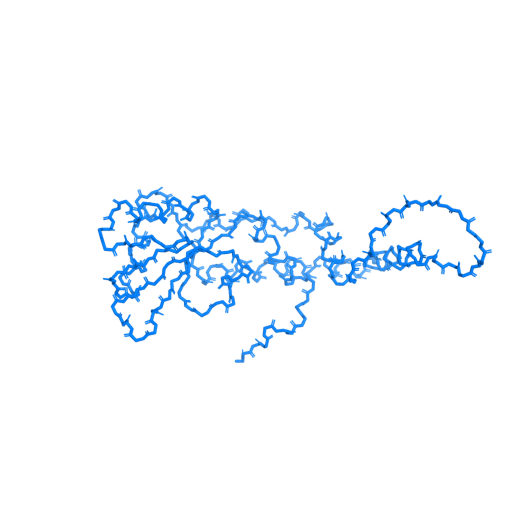 1 184 ? 8.515 5.653 -18.430 1.00 83.31 184 ARG A O 1
ATOM 1432 N N . LEU A 1 185 ? 9.663 4.954 -16.613 1.00 83.31 185 LEU A N 1
ATOM 1433 C CA . LEU A 1 185 ? 9.308 3.535 -16.709 1.00 83.31 185 LEU A CA 1
ATOM 1434 C C . LEU A 1 185 ? 7.841 3.285 -16.353 1.00 83.31 185 LEU A C 1
ATOM 1436 O O . LEU A 1 185 ? 7.224 2.420 -16.968 1.00 83.31 185 LEU A O 1
ATOM 1440 N N . GLY A 1 186 ? 7.270 4.051 -15.418 1.00 78.94 186 GLY A N 1
ATOM 1441 C CA . GLY A 1 186 ? 5.847 3.973 -15.079 1.00 78.94 186 GLY A CA 1
ATOM 1442 C C . GLY A 1 186 ? 4.944 4.197 -16.296 1.00 78.94 186 GLY A C 1
ATOM 1443 O O . GLY A 1 186 ? 3.967 3.474 -16.478 1.00 78.94 186 GLY A O 1
ATOM 1444 N N . ASN A 1 187 ? 5.327 5.117 -17.186 1.00 79.19 187 ASN A N 1
ATOM 1445 C CA . ASN A 1 187 ? 4.597 5.372 -18.430 1.00 79.19 187 ASN A CA 1
ATOM 1446 C C . ASN A 1 187 ? 4.723 4.220 -19.448 1.00 79.19 187 ASN A C 1
ATOM 1448 O O . ASN A 1 187 ? 3.740 3.876 -20.098 1.00 79.19 187 ASN A O 1
ATOM 1452 N N . GLU A 1 188 ? 5.901 3.597 -19.568 1.00 77.69 188 GLU A N 1
ATOM 1453 C CA . GLU A 1 188 ? 6.160 2.503 -20.530 1.00 77.69 188 GLU A CA 1
ATOM 1454 C C . GLU A 1 188 ? 5.570 1.157 -20.092 1.00 77.69 188 GLU A C 1
ATOM 1456 O O . GLU A 1 188 ? 5.169 0.346 -20.922 1.00 77.69 188 GLU A O 1
ATOM 1461 N N . ILE A 1 189 ? 5.553 0.891 -18.785 1.00 75.75 189 ILE A N 1
ATOM 1462 C CA . ILE A 1 189 ? 5.274 -0.441 -18.225 1.00 75.75 189 ILE A CA 1
ATOM 1463 C C . ILE A 1 189 ? 3.857 -0.512 -17.623 1.00 75.75 189 ILE A C 1
ATOM 1465 O O . ILE A 1 189 ? 3.460 -1.556 -17.114 1.00 75.75 189 ILE A O 1
ATOM 1469 N N . SER A 1 190 ? 3.049 0.547 -17.741 1.00 65.44 190 SER A N 1
ATOM 1470 C CA . SER A 1 190 ? 1.686 0.655 -17.179 1.00 65.44 190 SER A CA 1
ATOM 1471 C C . SER A 1 190 ? 0.732 -0.505 -17.529 1.00 65.44 190 SER A C 1
ATOM 1473 O O . SER A 1 190 ? -0.169 -0.828 -16.759 1.00 65.44 190 SER A O 1
ATOM 1475 N N . SER A 1 191 ? 0.941 -1.196 -18.653 1.00 62.84 191 SER A N 1
ATOM 1476 C CA . SER A 1 191 ? 0.167 -2.387 -19.040 1.00 62.84 191 SER A CA 1
ATOM 1477 C C . SER A 1 191 ? 0.546 -3.662 -18.270 1.00 62.84 191 SER A C 1
ATOM 1479 O O . SER A 1 191 ? -0.239 -4.603 -18.193 1.00 62.84 191 SER A O 1
ATOM 1481 N N . CYS A 1 192 ? 1.739 -3.720 -17.673 1.00 59.41 192 CYS A N 1
ATOM 1482 C CA . CYS A 1 192 ? 2.233 -4.881 -16.923 1.00 59.41 192 CYS A CA 1
ATOM 1483 C C . CYS A 1 192 ? 1.807 -4.868 -15.445 1.00 59.41 192 CYS A C 1
ATOM 1485 O O . CYS A 1 192 ? 2.150 -5.788 -14.697 1.00 59.41 192 CYS A O 1
ATOM 1487 N N . THR A 1 193 ? 1.096 -3.826 -15.017 1.00 60.22 193 THR A N 1
ATOM 1488 C CA . THR A 1 193 ? 0.923 -3.461 -13.606 1.00 60.22 193 THR A CA 1
ATOM 1489 C C . THR A 1 193 ? -0.520 -3.572 -13.134 1.00 60.22 193 THR A C 1
ATOM 1491 O O . THR A 1 193 ? -0.857 -3.053 -12.073 1.00 60.22 193 THR A O 1
ATOM 1494 N N . ASP A 1 194 ? -1.367 -4.255 -13.906 1.00 63.75 194 ASP A N 1
ATOM 1495 C CA . ASP A 1 194 ? -2.767 -4.443 -13.556 1.00 63.75 194 ASP A CA 1
ATOM 1496 C C . ASP A 1 194 ? -2.906 -5.136 -12.184 1.00 63.75 194 ASP A C 1
ATOM 1498 O O . ASP A 1 194 ? -2.261 -6.161 -11.900 1.00 63.75 194 ASP A O 1
ATOM 1502 N N . LEU A 1 195 ? -3.729 -4.514 -11.335 1.00 61.53 195 LEU A N 1
ATOM 1503 C CA . LEU A 1 195 ? -4.057 -4.897 -9.965 1.00 61.53 195 LEU A CA 1
ATOM 1504 C C . LEU A 1 195 ? -5.341 -5.733 -9.882 1.00 61.53 195 LEU A C 1
ATOM 1506 O O . LEU A 1 195 ? -5.735 -6.103 -8.777 1.00 61.53 195 LEU A O 1
ATOM 1510 N N . VAL A 1 196 ? -5.983 -6.072 -11.010 1.00 53.97 196 VAL A N 1
ATOM 1511 C CA . VAL A 1 196 ? -7.227 -6.873 -11.069 1.00 53.97 196 VAL A CA 1
ATOM 1512 C C . VAL A 1 196 ? -7.163 -8.150 -10.210 1.00 53.97 196 VAL A C 1
ATOM 1514 O O . VAL A 1 196 ? -8.172 -8.565 -9.638 1.00 53.97 196 VAL A O 1
ATOM 1517 N N . HIS A 1 197 ? -5.978 -8.731 -10.000 1.00 48.16 197 HIS A N 1
ATOM 1518 C CA . HIS A 1 197 ? -5.792 -9.924 -9.166 1.00 48.16 197 HIS A CA 1
ATOM 1519 C C . HIS A 1 197 ? -5.812 -9.705 -7.643 1.00 48.16 197 HIS A C 1
ATOM 1521 O O . HIS A 1 197 ? -5.904 -10.690 -6.919 1.00 48.16 197 HIS A O 1
ATOM 1527 N N . LEU A 1 198 ? -5.843 -8.467 -7.133 1.00 51.47 198 LEU A N 1
ATOM 1528 C CA . LEU A 1 198 ? -6.112 -8.204 -5.704 1.00 51.47 198 LEU A CA 1
ATOM 1529 C C . LEU A 1 198 ? -7.555 -8.558 -5.294 1.00 51.47 198 LEU A C 1
ATOM 1531 O O . LEU A 1 198 ? -7.925 -8.417 -4.128 1.00 51.47 198 LEU A O 1
ATOM 1535 N N . THR A 1 199 ? -8.394 -8.973 -6.250 1.00 41.59 199 THR A N 1
ATOM 1536 C CA . THR A 1 199 ? -9.841 -9.103 -6.056 1.00 41.59 199 THR A CA 1
ATOM 1537 C C . THR A 1 199 ? -10.425 -10.510 -6.090 1.00 41.59 199 THR A C 1
ATOM 1539 O O . THR A 1 199 ? -11.645 -10.640 -6.128 1.00 41.59 199 THR A O 1
ATOM 1542 N N . ARG A 1 200 ? -9.614 -11.568 -6.002 1.00 36.53 200 ARG A N 1
ATOM 1543 C CA . ARG A 1 200 ? -10.144 -12.937 -5.886 1.00 36.53 200 ARG A CA 1
ATOM 1544 C C . ARG A 1 200 ? -9.507 -13.723 -4.744 1.00 36.53 200 ARG A C 1
ATOM 1546 O O . ARG A 1 200 ? -8.648 -14.565 -4.984 1.00 36.53 200 ARG A O 1
ATOM 1553 N N . LEU A 1 201 ? -9.987 -13.449 -3.535 1.00 33.94 201 LEU A N 1
ATOM 1554 C CA . LEU A 1 201 ? -10.206 -14.447 -2.488 1.00 33.94 201 LEU A CA 1
ATOM 1555 C C . LEU A 1 201 ? -11.618 -14.228 -1.945 1.00 33.94 201 LEU A C 1
ATOM 1557 O O . LEU A 1 201 ? -11.959 -13.046 -1.701 1.00 33.94 201 LEU A O 1
#

pLDDT: mean 79.92, std 17.51, range [30.11, 96.19]

Sequence (201 aa):
MTTNPDTPRGPSVRLTEDILQNGGLTCIWLDRIAGQDQHTRLALRSTAVGRRSKGERIWFRSGREAEKVKTAILSRCFEAVRNRDSLYIKRPLDQVLELVGKTAFSLGITPISDADLAVTFDSINRRIDAAIARMQRDGSMKRINREYAELRKSGGTSGGTRDGTNGTSGTLPLPPYSEWLVGRLGNEISSCTDLVHLTRL